Protein AF-M1V5I8-F1 (afdb_monomer_lite)

InterPro domains:
  IPR002088 Protein prenyltransferase, alpha subunit [PF01239] (43-70)
  IPR002088 Protein prenyltransferase, alpha subunit [PF01239] (91-121)
  IPR002088 Protein prenyltransferase, alpha subunit [PF01239] (142-161)
  IPR002088 Protein prenyltransferase, alpha subunit [PS51147] (41-75)

Sequence (213 aa):
MRIRGVERVQRARDRIADAGLEPVLQLNPADYTAWEIARELGEDDLAKADQWCRRFPKNYQVWHHRRVLLIRRLTECEALEASALSALGAEELDRLDALLTDPENAKNYHLYSHRQWLIRNPQLINEDLLWREWNSTTVRELERDPLNNSAWQHRWAVLTELRRRGCFHLERDAFAEDLVERVRCQPAADYVSACRACLAEKCASASFPERCG

Foldseek 3Di:
DPPVVVVLLVVLVVCCVVPNLVVVCVVPVQPLSSLVVCVVVVPDALVNLLVVCVVCVQHQSSLVSNVVRLVCVVVVPPPDDLVVLQVQLVVLVVSLVVQCVDPVCLQRPSSLVSVLVSLQDCSHHPPVNLVCLQPPVLLVSCVVPVPRVSSLVSNVSSQVSCVVVVNDDPPDPVSLVVSCVVPVDPSSVVSVVVSVVVVVVVVVVPPDPPPDD

pLDDT: mean 85.47, std 15.02, range [39.0, 98.19]

Organism: Cyanidioschyzon merolae (strain NIES-3377 / 10D) (NCBI:txid280699)

Radius of gyration: 21.68 Å; chains: 1; bounding box: 74×41×58 Å

Secondary structure (DSSP, 8-state):
--HHHHHHHHHHHHHHHHH-HHHHHHH-TT-HHHHHHHHHHT---HHHHHHHHHH-TT-HHHHHHHHHHHHHHHHHTTTS-HHHHHHHHHHHHHHHHHHHTSGGGTT-HHHHHHHHHHHT-TTTS-HHHHHHIIIIIHHHHHHH-TT-HHHHHHHHHHHHHHHHTT---TT--HHHHHHHHHH--HHHHHHHHHHHHHHHHHHHHT-------

Structure (mmCIF, N/CA/C/O backbone):
data_AF-M1V5I8-F1
#
_entry.id   AF-M1V5I8-F1
#
loop_
_atom_site.group_PDB
_atom_site.id
_atom_site.type_symbol
_atom_site.label_atom_id
_atom_site.label_alt_id
_atom_site.label_comp_id
_atom_site.label_asym_id
_atom_site.label_entity_id
_atom_site.label_seq_id
_atom_site.pdbx_PDB_ins_code
_atom_site.Cartn_x
_atom_site.Cartn_y
_atom_site.Cartn_z
_atom_site.occupancy
_atom_site.B_iso_or_equiv
_atom_site.auth_seq_id
_atom_site.auth_comp_id
_atom_site.auth_asym_id
_atom_site.auth_atom_id
_atom_site.pdbx_PDB_model_num
ATOM 1 N N . MET A 1 1 ? -4.740 25.144 26.510 1.00 45.75 1 MET A N 1
ATOM 2 C CA . MET A 1 1 ? -4.918 24.338 25.275 1.00 45.75 1 MET A CA 1
ATOM 3 C C . MET A 1 1 ? -4.872 22.810 25.493 1.00 45.75 1 MET A C 1
ATOM 5 O O . MET A 1 1 ? -5.299 22.094 24.603 1.00 45.75 1 MET A O 1
ATOM 9 N N . ARG A 1 2 ? -4.456 22.288 26.667 1.00 51.56 2 ARG A N 1
ATOM 10 C CA . ARG A 1 2 ? -4.384 20.834 26.972 1.00 51.56 2 ARG A CA 1
ATOM 11 C C . ARG A 1 2 ? -5.714 20.136 27.330 1.00 51.56 2 ARG A C 1
ATOM 13 O O . ARG A 1 2 ? -5.806 18.925 27.199 1.00 51.56 2 ARG A O 1
ATOM 20 N N . ILE A 1 3 ? -6.739 20.882 27.747 1.00 59.03 3 ILE A N 1
ATOM 21 C CA . ILE A 1 3 ? -7.978 20.320 28.328 1.00 59.03 3 ILE A CA 1
ATOM 22 C C . ILE A 1 3 ? -8.899 19.694 27.258 1.00 59.03 3 ILE A C 1
ATOM 24 O O . ILE A 1 3 ? -9.449 18.618 27.464 1.00 59.03 3 ILE A O 1
ATOM 28 N N . ARG A 1 4 ? -8.969 20.285 26.053 1.00 62.78 4 ARG A N 1
ATOM 29 C CA . ARG A 1 4 ? -9.855 19.801 24.971 1.00 62.78 4 ARG A CA 1
ATOM 30 C C . ARG A 1 4 ? -9.463 18.425 24.411 1.00 62.78 4 ARG A C 1
ATOM 32 O O . ARG A 1 4 ? -10.313 17.730 23.863 1.00 62.78 4 ARG A O 1
ATOM 39 N N . GLY A 1 5 ? -8.185 18.047 24.512 1.00 68.25 5 GLY A N 1
ATOM 40 C CA . GLY A 1 5 ? -7.686 16.755 24.026 1.00 68.25 5 GLY A CA 1
ATOM 41 C C . GLY A 1 5 ? -8.128 15.593 24.915 1.00 68.25 5 GLY A C 1
ATOM 42 O O . GLY A 1 5 ? -8.649 14.603 24.413 1.00 68.25 5 GLY A O 1
ATOM 43 N N . VAL A 1 6 ? -8.005 15.758 26.235 1.00 74.31 6 VAL A N 1
ATOM 44 C CA . VAL A 1 6 ? -8.403 14.742 27.225 1.00 74.31 6 VAL A CA 1
ATOM 45 C C . VAL A 1 6 ? -9.914 14.503 27.185 1.00 74.31 6 VAL A C 1
ATOM 47 O O . VAL A 1 6 ? -10.354 13.362 27.101 1.00 74.31 6 VAL A O 1
ATOM 50 N N . GLU A 1 7 ? -10.715 15.569 27.119 1.00 82.81 7 GLU A N 1
ATOM 51 C CA . GLU A 1 7 ? -12.177 15.464 26.987 1.00 82.81 7 GLU A CA 1
ATOM 52 C C . GLU A 1 7 ? -12.621 14.794 25.679 1.00 82.81 7 GLU A C 1
ATOM 54 O O . GLU A 1 7 ? -13.687 14.183 25.611 1.00 82.81 7 GLU A O 1
ATOM 59 N N . ARG A 1 8 ? -11.846 14.937 24.598 1.00 82.00 8 ARG A N 1
ATOM 60 C CA . ARG A 1 8 ? -12.136 14.260 23.328 1.00 82.00 8 ARG A CA 1
ATOM 61 C C . ARG A 1 8 ? -11.891 12.757 23.442 1.00 82.00 8 ARG A C 1
ATOM 63 O O . ARG A 1 8 ? -12.733 11.991 22.985 1.00 82.00 8 ARG A O 1
ATOM 70 N N . VAL A 1 9 ? -10.770 12.354 24.041 1.00 86.62 9 VAL A N 1
ATOM 71 C CA . VAL A 1 9 ? -10.439 10.937 24.254 1.00 86.62 9 VAL A CA 1
ATOM 72 C C . VAL A 1 9 ? -11.446 10.288 25.191 1.00 86.62 9 VAL A C 1
ATOM 74 O O . VAL A 1 9 ? -11.959 9.224 24.863 1.00 86.62 9 VAL A O 1
ATOM 77 N N . GLN A 1 10 ? -11.797 10.950 26.298 1.00 88.75 10 GLN A N 1
ATOM 78 C CA . GLN A 1 10 ? -12.786 10.415 27.231 1.00 88.75 10 GLN A CA 1
ATOM 79 C C . GLN A 1 10 ? -14.140 10.207 26.548 1.00 88.75 10 GLN A C 1
ATOM 81 O O . GLN A 1 10 ? -14.654 9.100 26.570 1.00 88.75 10 GLN A O 1
ATOM 86 N N . ARG A 1 11 ? -14.647 11.202 25.807 1.00 87.75 11 ARG A N 1
ATOM 87 C CA . ARG A 1 11 ? -15.896 11.041 25.040 1.00 87.75 11 ARG A CA 1
ATOM 88 C C . ARG A 1 11 ? -15.833 9.917 24.010 1.00 87.75 11 ARG A C 1
ATOM 90 O O . ARG A 1 11 ? -16.836 9.253 23.779 1.00 87.75 11 ARG A O 1
ATOM 97 N N . ALA A 1 12 ? -14.690 9.719 23.355 1.00 89.44 12 ALA A N 1
ATOM 98 C CA . ALA A 1 12 ? -14.527 8.604 22.428 1.00 89.44 12 ALA A CA 1
ATOM 99 C C . ALA A 1 12 ? -14.583 7.257 23.164 1.00 89.44 12 ALA A C 1
ATOM 101 O O . ALA A 1 12 ? -15.284 6.361 22.703 1.00 89.44 12 ALA A O 1
ATOM 102 N N . ARG A 1 13 ? -13.919 7.142 24.322 1.00 92.81 13 ARG A N 1
ATOM 103 C CA . ARG A 1 13 ? -13.988 5.957 25.187 1.00 92.81 13 ARG A CA 1
ATOM 104 C C . ARG A 1 13 ? -15.402 5.701 25.690 1.00 92.81 13 ARG A C 1
ATOM 106 O O . ARG A 1 13 ? -15.847 4.568 25.600 1.00 92.81 13 ARG A O 1
ATOM 113 N N . ASP A 1 14 ? -16.122 6.733 26.120 1.00 93.56 14 ASP A N 1
ATOM 114 C CA . ASP A 1 14 ? -17.502 6.603 26.597 1.00 93.56 14 ASP A CA 1
ATOM 115 C C . ASP A 1 14 ? -18.423 6.075 25.483 1.00 93.56 14 ASP A C 1
ATOM 117 O O . ASP A 1 14 ? -19.177 5.133 25.698 1.00 93.56 14 ASP A O 1
ATOM 121 N N . ARG A 1 15 ? -18.307 6.610 24.257 1.00 93.94 15 ARG A N 1
ATOM 122 C CA . ARG A 1 15 ? -19.060 6.100 23.093 1.00 93.94 15 ARG A CA 1
ATOM 123 C C . ARG A 1 15 ? -18.717 4.652 22.755 1.00 93.94 15 ARG A C 1
ATOM 125 O O . ARG A 1 15 ? -19.603 3.894 22.389 1.00 93.94 15 ARG A O 1
ATOM 132 N N . ILE A 1 16 ? -17.438 4.286 22.828 1.00 94.44 16 ILE A N 1
ATOM 133 C CA . ILE A 1 16 ? -16.979 2.917 22.558 1.00 94.44 16 ILE A CA 1
ATOM 134 C C . ILE A 1 16 ? -17.456 1.964 23.659 1.00 94.44 16 ILE A C 1
ATOM 136 O O . ILE A 1 16 ? -17.834 0.841 23.350 1.00 94.44 16 ILE A O 1
ATOM 140 N N . ALA A 1 17 ? -17.482 2.406 24.916 1.00 93.31 17 ALA A N 1
ATOM 141 C CA . ALA A 1 17 ? -18.003 1.624 26.030 1.00 93.31 17 ALA A CA 1
ATOM 142 C C . ALA A 1 17 ? -19.519 1.388 25.915 1.00 93.31 17 ALA A C 1
ATOM 144 O O . ALA A 1 17 ? -19.985 0.309 26.264 1.00 93.31 17 ALA A O 1
ATOM 145 N N . ASP A 1 18 ? -20.269 2.372 25.410 1.00 94.69 18 ASP A N 1
ATOM 146 C CA . ASP A 1 18 ? -21.724 2.289 25.227 1.00 94.69 18 ASP A CA 1
ATOM 147 C C . ASP A 1 18 ? -22.129 1.472 23.985 1.00 94.69 18 ASP A C 1
ATOM 149 O O . ASP A 1 18 ? -22.942 0.556 24.069 1.00 94.69 18 ASP A O 1
ATOM 153 N N . ALA A 1 19 ? -21.537 1.774 22.825 1.00 94.12 19 ALA A N 1
ATOM 154 C CA . ALA A 1 19 ? -21.964 1.228 21.533 1.00 94.12 19 ALA A CA 1
ATOM 155 C C . ALA A 1 19 ? -21.040 0.137 20.964 1.00 94.12 19 ALA A C 1
ATOM 157 O O . ALA A 1 19 ? -21.383 -0.498 19.968 1.00 94.12 19 ALA A O 1
ATOM 158 N N . GLY A 1 20 ? -19.863 -0.074 21.554 1.00 93.81 20 GLY A N 1
ATOM 159 C CA . GLY A 1 20 ? -18.805 -0.917 21.001 1.00 93.81 20 GLY A CA 1
ATOM 160 C C . GLY A 1 20 ? -17.923 -0.193 19.976 1.00 93.81 20 GLY A C 1
ATOM 161 O O . GLY A 1 20 ? -18.321 0.775 19.324 1.00 93.81 20 GLY A O 1
ATOM 162 N N . LEU A 1 21 ? -16.692 -0.683 19.811 1.00 92.75 21 LEU A N 1
ATOM 163 C CA . LEU A 1 21 ? -15.694 -0.078 18.924 1.00 92.75 21 LEU A CA 1
ATOM 164 C C . LEU A 1 21 ? -16.099 -0.148 17.447 1.00 92.75 21 LEU A C 1
ATOM 166 O O . LEU A 1 21 ? -16.008 0.840 16.718 1.00 92.75 21 LEU A O 1
ATOM 170 N N . GLU A 1 22 ? -16.549 -1.318 17.002 1.00 93.88 22 GLU A N 1
ATOM 171 C CA . GLU A 1 22 ? -16.867 -1.551 15.598 1.00 93.88 22 GLU A CA 1
ATOM 172 C C . GLU A 1 22 ? -18.047 -0.695 15.107 1.00 93.88 22 GLU A C 1
ATOM 174 O O . GLU A 1 22 ? -17.869 -0.013 14.098 1.00 93.88 22 GLU A O 1
ATOM 179 N N . PRO A 1 23 ? -19.196 -0.601 15.807 1.00 95.69 23 PRO A N 1
ATOM 180 C CA . PRO A 1 23 ? -20.273 0.309 15.408 1.00 95.69 23 PRO A CA 1
ATOM 181 C C . PRO A 1 23 ? -19.837 1.778 15.332 1.00 95.69 23 PRO A C 1
ATOM 183 O O . PRO A 1 23 ? -20.210 2.489 14.395 1.00 95.69 23 PRO A O 1
ATOM 186 N N . VAL A 1 24 ? -18.988 2.232 16.264 1.00 95.12 24 VAL A N 1
ATOM 187 C CA . VAL A 1 24 ? -18.423 3.592 16.240 1.00 95.12 24 VAL A CA 1
ATOM 188 C C . VAL A 1 24 ? -17.569 3.816 14.986 1.00 95.12 24 VAL A C 1
ATOM 190 O O . VAL A 1 24 ? -17.723 4.839 14.313 1.00 95.12 24 VAL A O 1
ATOM 193 N N . LEU A 1 25 ? -16.705 2.861 14.634 1.00 95.31 25 LEU A N 1
ATOM 194 C CA . LEU A 1 25 ? -15.864 2.932 13.434 1.00 95.31 25 LEU A CA 1
ATOM 195 C C . LEU A 1 25 ? -16.662 2.767 12.132 1.00 95.31 25 LEU A C 1
ATOM 197 O O . LEU A 1 25 ? -16.321 3.395 11.133 1.00 95.31 25 LEU A O 1
ATOM 201 N N . GLN A 1 26 ? -17.742 1.982 12.129 1.00 95.50 26 GLN A N 1
ATOM 202 C CA . GLN A 1 26 ? -18.649 1.875 10.982 1.00 95.50 26 GLN A CA 1
ATOM 203 C C . GLN A 1 26 ? -19.367 3.200 10.709 1.00 95.50 26 GLN A C 1
ATOM 205 O O . GLN A 1 26 ? -19.533 3.571 9.546 1.00 95.50 26 GLN A O 1
ATOM 210 N N . LEU A 1 27 ? -19.773 3.914 11.764 1.00 95.88 27 LEU A N 1
ATOM 211 C CA . LEU A 1 27 ? -20.442 5.208 11.646 1.00 95.88 27 LEU A CA 1
ATOM 212 C C . LEU A 1 27 ? -19.477 6.320 11.215 1.00 95.88 27 LEU A C 1
ATOM 214 O O . LEU A 1 27 ? -19.834 7.165 10.395 1.00 95.88 27 LEU A O 1
ATOM 218 N N . ASN A 1 28 ? -18.258 6.333 11.762 1.00 95.88 28 ASN A N 1
ATOM 219 C CA . ASN A 1 28 ? -17.232 7.309 11.412 1.00 95.88 28 ASN A CA 1
ATOM 220 C C . ASN A 1 28 ? -15.846 6.655 11.274 1.00 95.88 28 ASN A C 1
ATOM 222 O O . ASN A 1 28 ? -15.023 6.739 12.192 1.00 95.88 28 ASN A O 1
ATOM 226 N N . PRO A 1 29 ? -15.520 6.093 10.096 1.00 96.00 29 PRO A N 1
ATOM 227 C CA . PRO A 1 29 ? -14.225 5.458 9.869 1.00 96.00 29 PRO A CA 1
ATOM 228 C C . PRO A 1 29 ? -13.064 6.460 9.872 1.00 96.00 29 PRO A C 1
ATOM 230 O O . PRO A 1 29 ? -11.907 6.056 9.874 1.00 96.00 29 PRO A O 1
ATOM 233 N N . ALA A 1 30 ? -13.329 7.771 9.862 1.00 96.00 30 ALA A N 1
ATOM 234 C CA . ALA A 1 30 ? -12.304 8.806 9.970 1.00 96.00 30 ALA A CA 1
ATOM 235 C C . ALA A 1 30 ? -12.008 9.227 11.423 1.00 96.00 30 ALA A C 1
ATOM 237 O O . ALA A 1 30 ? -11.136 10.076 11.635 1.00 96.00 30 ALA A O 1
ATOM 238 N N . ASP A 1 31 ? -12.692 8.662 12.431 1.00 94.81 31 ASP A N 1
ATOM 239 C CA . ASP A 1 31 ? -12.429 8.978 13.839 1.00 94.81 31 ASP A CA 1
ATOM 240 C C . ASP A 1 31 ? -11.062 8.435 14.276 1.00 94.81 31 ASP A C 1
ATOM 242 O O . ASP A 1 31 ? -10.909 7.310 14.750 1.00 94.81 31 ASP A O 1
ATOM 246 N N . TYR A 1 32 ? -10.042 9.279 14.127 1.00 94.19 32 TYR A N 1
ATOM 247 C CA . TYR A 1 32 ? -8.672 8.976 14.529 1.00 94.19 32 TYR A CA 1
ATOM 248 C C . TYR A 1 32 ? -8.565 8.513 15.991 1.00 94.19 32 TYR A C 1
ATOM 250 O O . TYR A 1 32 ? -7.760 7.631 16.282 1.00 94.19 32 TYR A O 1
ATOM 258 N N . THR A 1 33 ? -9.369 9.083 16.896 1.00 94.62 33 THR A N 1
ATOM 259 C CA . THR A 1 33 ? -9.321 8.750 18.325 1.00 94.62 33 THR A CA 1
ATOM 260 C C . THR A 1 33 ? -9.895 7.360 18.573 1.00 94.62 33 THR A C 1
ATOM 262 O O . THR A 1 33 ? -9.322 6.599 19.345 1.00 94.62 33 THR A O 1
ATOM 265 N N . ALA A 1 34 ? -10.972 6.988 17.877 1.00 94.69 34 ALA A N 1
ATOM 266 C CA . ALA A 1 34 ? -11.501 5.628 17.947 1.00 94.69 34 ALA A CA 1
ATOM 267 C C . ALA A 1 34 ? -10.483 4.600 17.429 1.00 94.69 34 ALA A C 1
ATOM 269 O O . ALA A 1 34 ? -10.270 3.575 18.066 1.00 94.69 34 ALA A O 1
ATOM 270 N N . TRP A 1 35 ? -9.772 4.902 16.337 1.00 95.62 35 TRP A N 1
ATOM 271 C CA . TRP A 1 35 ? -8.694 4.040 15.840 1.00 95.62 35 TRP A CA 1
ATOM 272 C C . TRP A 1 35 ? -7.482 3.957 16.774 1.00 95.62 35 TRP A C 1
ATOM 274 O O . TRP A 1 35 ? -6.781 2.948 16.776 1.00 95.62 35 TRP A O 1
ATOM 284 N N . GLU A 1 36 ? -7.184 5.016 17.525 1.00 93.44 36 GLU A N 1
ATOM 285 C CA . GLU A 1 36 ? -6.145 4.998 18.560 1.00 93.44 36 GLU A CA 1
ATOM 286 C C . GLU A 1 36 ? -6.525 4.049 19.691 1.00 93.44 36 GLU A C 1
ATOM 288 O O . GLU A 1 36 ? -5.746 3.153 20.008 1.00 93.44 36 GLU A O 1
ATOM 293 N N . ILE A 1 37 ? -7.762 4.145 20.177 1.00 93.06 37 ILE A N 1
ATOM 294 C CA . ILE A 1 37 ? -8.313 3.229 21.179 1.00 93.06 37 ILE A CA 1
ATOM 295 C C . ILE A 1 37 ? -8.345 1.787 20.645 1.00 93.06 37 ILE A C 1
ATOM 297 O O . ILE A 1 37 ? -7.903 0.881 21.340 1.00 93.06 37 ILE A O 1
ATOM 301 N N . ALA A 1 38 ? -8.758 1.561 19.392 1.00 93.56 38 ALA A N 1
ATOM 302 C CA . ALA A 1 38 ? -8.721 0.239 18.751 1.00 93.56 38 ALA A CA 1
ATOM 303 C C . ALA A 1 38 ? -7.331 -0.407 18.824 1.00 93.56 38 ALA A C 1
ATOM 305 O O . ALA A 1 38 ? -7.175 -1.588 19.132 1.00 93.56 38 ALA A O 1
ATOM 306 N N . ARG A 1 39 ? -6.293 0.392 18.553 1.00 93.56 39 ARG A N 1
ATOM 307 C CA . ARG A 1 39 ? -4.904 -0.058 18.629 1.00 93.56 39 ARG A CA 1
ATOM 308 C C . ARG A 1 39 ? -4.478 -0.331 20.070 1.00 93.56 39 ARG A C 1
ATOM 310 O O . ARG A 1 39 ? -3.726 -1.282 20.264 1.00 93.56 39 ARG A O 1
ATOM 317 N N . GLU A 1 40 ? -4.904 0.472 21.042 1.00 92.12 40 GLU A N 1
ATOM 318 C CA . GLU A 1 40 ? -4.630 0.241 22.472 1.00 92.12 40 GLU A CA 1
ATOM 319 C C . GLU A 1 40 ? -5.250 -1.072 22.964 1.00 92.12 40 GLU A C 1
ATOM 321 O O . GLU A 1 40 ? -4.584 -1.827 23.664 1.00 92.12 40 GLU A O 1
ATOM 326 N N . LEU A 1 41 ? -6.492 -1.357 22.563 1.00 90.50 41 LEU A N 1
ATOM 327 C CA . LEU A 1 41 ? -7.217 -2.563 22.969 1.00 90.50 41 LEU A CA 1
ATOM 328 C C . LEU A 1 41 ? -6.672 -3.838 22.307 1.00 90.50 41 LEU A C 1
ATOM 330 O O . LEU A 1 41 ? -6.783 -4.917 22.878 1.00 90.50 41 LEU A O 1
ATOM 334 N N . GLY A 1 42 ? -6.072 -3.725 21.116 1.00 87.19 42 GLY A N 1
ATOM 335 C CA . GLY A 1 42 ? -5.498 -4.874 20.405 1.00 87.19 42 GLY A CA 1
ATOM 336 C C . GLY A 1 42 ? -6.544 -5.851 19.854 1.00 87.19 42 GLY A C 1
ATOM 337 O O . GLY A 1 42 ? -6.217 -7.001 19.588 1.00 87.19 42 GLY A O 1
ATOM 338 N N . GLU A 1 43 ? -7.788 -5.399 19.684 1.00 78.75 43 GLU A N 1
ATOM 339 C CA . GLU A 1 43 ? -8.930 -6.233 19.276 1.00 78.75 43 GLU A CA 1
ATOM 340 C C . GLU A 1 43 ? -9.008 -6.510 17.763 1.00 78.75 43 GLU A C 1
ATOM 342 O O . GLU A 1 43 ? -9.765 -7.382 17.338 1.00 78.75 43 GLU A O 1
ATOM 347 N N . ASP A 1 44 ? -8.247 -5.779 16.942 1.00 87.69 44 ASP A N 1
ATOM 348 C CA . ASP A 1 44 ? -8.251 -5.924 15.482 1.00 87.69 44 ASP A CA 1
ATOM 349 C C . ASP A 1 44 ? -7.008 -6.682 14.984 1.00 87.69 44 ASP A C 1
ATOM 351 O O . ASP A 1 44 ? -5.880 -6.453 15.432 1.00 87.69 44 ASP A O 1
ATOM 355 N N . ASP A 1 45 ? -7.215 -7.552 13.993 1.00 92.38 45 ASP A N 1
ATOM 356 C CA . ASP A 1 45 ? -6.173 -8.292 13.285 1.00 92.38 45 ASP A CA 1
ATOM 357 C C . ASP A 1 45 ? -6.100 -7.904 11.795 1.00 92.38 45 ASP A C 1
ATOM 359 O O . ASP A 1 45 ? -6.839 -7.050 11.293 1.00 92.38 45 ASP A O 1
ATOM 363 N N . LEU A 1 46 ? -5.170 -8.520 11.056 1.00 94.94 46 LEU A N 1
ATOM 364 C CA . LEU A 1 46 ? -5.002 -8.236 9.629 1.00 94.94 46 LEU A CA 1
ATOM 365 C C . LEU A 1 46 ? -6.228 -8.635 8.795 1.00 94.94 46 LEU A C 1
ATOM 367 O O . LEU A 1 46 ? -6.474 -8.000 7.767 1.00 94.94 46 LEU A O 1
ATOM 371 N N . ALA A 1 47 ? -7.002 -9.638 9.211 1.00 94.94 47 ALA A N 1
ATOM 372 C CA . ALA A 1 47 ? -8.201 -10.055 8.493 1.00 94.94 47 ALA A CA 1
ATOM 373 C C . ALA A 1 47 ? -9.310 -9.003 8.639 1.00 94.94 47 ALA A C 1
ATOM 375 O O . ALA A 1 47 ? -9.893 -8.566 7.645 1.00 94.94 47 ALA A O 1
ATOM 376 N N . LYS A 1 48 ? -9.544 -8.512 9.856 1.00 95.00 48 LYS A N 1
ATOM 377 C CA . LYS A 1 48 ? -10.513 -7.447 10.131 1.00 95.00 48 LYS A CA 1
ATOM 378 C C . LYS A 1 48 ? -10.092 -6.116 9.512 1.00 95.00 48 LYS A C 1
ATOM 380 O O . LYS A 1 48 ? -10.902 -5.449 8.871 1.00 95.00 48 LYS A O 1
ATOM 385 N N . ALA A 1 49 ? -8.806 -5.769 9.573 1.00 95.94 49 ALA A N 1
ATOM 386 C CA . ALA A 1 49 ? -8.273 -4.601 8.871 1.00 95.94 49 ALA A CA 1
ATOM 387 C C . ALA A 1 49 ? -8.476 -4.668 7.348 1.00 95.94 49 ALA A C 1
ATOM 389 O O . ALA A 1 49 ? -8.676 -3.634 6.713 1.00 95.94 49 ALA A O 1
ATOM 390 N N . ASP A 1 50 ? -8.445 -5.860 6.743 1.00 96.25 50 ASP A N 1
ATOM 391 C CA . ASP A 1 50 ? -8.741 -6.013 5.314 1.00 96.25 50 ASP A CA 1
ATOM 392 C C . ASP A 1 50 ? -10.215 -5.724 5.004 1.00 96.25 50 ASP A C 1
ATOM 394 O O . ASP A 1 50 ? -10.518 -5.018 4.040 1.00 96.25 50 ASP A O 1
ATOM 398 N N . GLN A 1 51 ? -11.135 -6.183 5.858 1.00 96.12 51 GLN A N 1
ATOM 399 C CA . GLN A 1 51 ? -12.561 -5.863 5.728 1.00 96.12 51 GLN A CA 1
ATOM 400 C C . GLN A 1 51 ? -12.795 -4.350 5.779 1.00 96.12 51 GLN A C 1
ATOM 402 O O . GLN A 1 51 ? -13.521 -3.806 4.942 1.00 96.12 51 GLN A O 1
ATOM 407 N N . TRP A 1 52 ? -12.119 -3.647 6.692 1.00 96.62 52 TRP A N 1
ATOM 408 C CA . TRP A 1 52 ? -12.164 -2.189 6.748 1.00 96.62 52 TRP A CA 1
ATOM 409 C C . TRP A 1 52 ? -11.619 -1.541 5.472 1.00 96.62 52 TRP A C 1
ATOM 411 O O . TRP A 1 52 ? -12.268 -0.646 4.931 1.00 96.62 52 TRP A O 1
ATOM 421 N N . CYS A 1 53 ? -10.467 -1.992 4.956 1.00 96.75 53 CYS A N 1
ATOM 422 C CA . CYS A 1 53 ? -9.884 -1.476 3.710 1.00 96.75 53 CYS A CA 1
ATOM 423 C C . CYS A 1 53 ? -10.824 -1.656 2.514 1.00 96.75 53 CYS A C 1
ATOM 425 O O . CYS A 1 53 ? -10.936 -0.746 1.697 1.00 96.75 53 CYS A O 1
ATOM 427 N N . ARG A 1 54 ? -11.515 -2.797 2.421 1.00 95.88 54 ARG A N 1
ATOM 428 C CA . ARG A 1 54 ? -12.502 -3.064 1.363 1.00 95.88 54 ARG A CA 1
ATOM 429 C C . ARG A 1 54 ? -13.741 -2.189 1.500 1.00 95.88 54 ARG A C 1
ATOM 431 O O . ARG A 1 54 ? -14.244 -1.689 0.502 1.00 95.88 54 ARG A O 1
ATOM 438 N N . ARG A 1 55 ? -14.225 -1.978 2.727 1.00 96.25 55 ARG A N 1
ATOM 439 C CA . ARG A 1 55 ? -15.432 -1.180 2.988 1.00 96.25 55 ARG A CA 1
ATOM 440 C C . ARG A 1 55 ? -15.195 0.323 2.839 1.00 96.25 55 ARG A C 1
ATOM 442 O O . ARG A 1 55 ? -16.078 1.040 2.380 1.00 96.25 55 ARG A O 1
ATOM 449 N N . PHE A 1 56 ? -14.012 0.802 3.216 1.00 96.75 56 PHE A N 1
ATOM 450 C CA . PHE A 1 56 ? -13.653 2.220 3.205 1.00 96.75 56 PHE A CA 1
ATOM 451 C C . PHE A 1 56 ? -12.314 2.460 2.485 1.00 96.75 56 PHE A C 1
ATOM 453 O O . PHE A 1 56 ? -11.356 2.969 3.078 1.00 96.75 56 PHE A O 1
ATOM 460 N N . PRO A 1 57 ? -12.230 2.156 1.178 1.00 95.94 57 PRO A N 1
ATOM 461 C CA . PRO A 1 57 ? -10.968 2.129 0.434 1.00 95.94 57 PRO A CA 1
ATOM 462 C C . PRO A 1 57 ? -10.324 3.507 0.258 1.00 95.94 57 PRO A C 1
ATOM 464 O O . PRO A 1 57 ? -9.137 3.590 -0.058 1.00 95.94 57 PRO A O 1
ATOM 467 N N . LYS A 1 58 ? -11.071 4.593 0.488 1.00 95.50 58 LYS A N 1
ATOM 468 C CA . LYS A 1 58 ? -10.600 5.987 0.402 1.00 95.50 58 LYS A CA 1
ATOM 469 C C . LYS A 1 58 ? -10.402 6.645 1.778 1.00 95.50 58 LYS A C 1
ATOM 471 O O . LYS A 1 58 ? -10.419 7.866 1.887 1.00 95.50 58 LYS A O 1
ATOM 476 N N . ASN A 1 59 ? -10.264 5.849 2.842 1.00 97.44 59 ASN A N 1
ATOM 477 C CA . ASN A 1 59 ? -10.108 6.346 4.208 1.00 97.44 59 ASN A CA 1
ATOM 478 C C . ASN A 1 59 ? -8.669 6.177 4.723 1.00 97.44 59 ASN A C 1
ATOM 480 O O . ASN A 1 59 ? -8.179 5.062 4.882 1.00 97.44 59 ASN A O 1
ATOM 484 N N . TYR A 1 60 ? -8.002 7.284 5.051 1.00 97.06 60 TYR A N 1
ATOM 485 C CA . TYR A 1 60 ? -6.620 7.259 5.537 1.00 97.06 60 TYR A CA 1
ATOM 486 C C . TYR A 1 60 ? -6.431 6.418 6.809 1.00 97.06 60 TYR A C 1
ATOM 488 O O . TYR A 1 60 ? -5.463 5.663 6.904 1.00 97.06 60 TYR A O 1
ATOM 496 N N . GLN A 1 61 ? -7.330 6.551 7.786 1.00 97.56 61 GLN A N 1
ATOM 497 C CA . GLN A 1 61 ? -7.193 5.929 9.101 1.00 97.56 61 GLN A CA 1
ATOM 498 C C . GLN A 1 61 ? -7.237 4.403 9.008 1.00 97.56 61 GLN A C 1
ATOM 500 O O . GLN A 1 61 ? -6.435 3.741 9.661 1.00 97.56 61 GLN A O 1
ATOM 505 N N . VAL A 1 62 ? -8.088 3.862 8.139 1.00 97.31 62 VAL A N 1
ATOM 506 C CA . VAL A 1 62 ? -8.193 2.425 7.851 1.00 97.31 62 VAL A CA 1
ATOM 507 C C . VAL A 1 62 ? -6.883 1.871 7.284 1.00 97.31 62 VAL A C 1
ATOM 509 O O . VAL A 1 62 ? -6.321 0.906 7.805 1.00 97.31 62 VAL A O 1
ATOM 512 N N . TRP A 1 63 ? -6.331 2.521 6.256 1.00 98.06 63 TRP A N 1
ATOM 513 C CA . TRP A 1 63 ? -5.054 2.107 5.665 1.00 98.06 63 TRP A CA 1
ATOM 514 C C . TRP A 1 63 ? -3.881 2.265 6.631 1.00 98.06 63 TRP A C 1
ATOM 516 O O . TRP A 1 63 ? -2.955 1.450 6.625 1.00 98.06 63 TRP A O 1
ATOM 526 N N . HIS A 1 64 ? -3.912 3.304 7.464 1.00 97.06 64 HIS A N 1
ATOM 527 C CA . HIS A 1 64 ? -2.924 3.512 8.512 1.00 97.06 64 HIS A CA 1
ATOM 528 C C . HIS A 1 64 ? -3.015 2.429 9.592 1.00 97.06 64 HIS A C 1
ATOM 530 O O . HIS A 1 64 ? -1.986 1.879 9.974 1.00 97.06 64 HIS A O 1
ATOM 536 N N . HIS A 1 65 ? -4.222 2.069 10.033 1.00 97.00 65 HIS A N 1
ATOM 537 C CA . HIS A 1 65 ? -4.438 1.004 11.007 1.00 97.00 65 HIS A CA 1
ATOM 538 C C . HIS A 1 65 ? -3.861 -0.327 10.509 1.00 97.00 65 HIS A C 1
ATOM 540 O O . HIS A 1 65 ? -3.070 -0.942 11.222 1.00 97.00 65 HIS A O 1
ATOM 546 N N . ARG A 1 66 ? -4.120 -0.700 9.246 1.00 97.56 66 ARG A N 1
ATOM 547 C CA . ARG A 1 66 ? -3.502 -1.887 8.632 1.00 97.56 66 ARG A CA 1
ATOM 548 C C . ARG A 1 66 ? -1.969 -1.843 8.671 1.00 97.56 66 ARG A C 1
ATOM 550 O O . ARG A 1 66 ? -1.346 -2.837 9.031 1.00 97.56 66 ARG A O 1
ATOM 557 N N . ARG A 1 67 ? -1.348 -0.697 8.348 1.00 96.75 67 ARG A N 1
ATOM 558 C CA . ARG A 1 67 ? 0.120 -0.542 8.453 1.00 96.75 67 ARG A CA 1
ATOM 559 C C . ARG A 1 67 ? 0.611 -0.732 9.882 1.00 96.75 67 ARG A C 1
ATOM 561 O O . ARG A 1 67 ? 1.629 -1.382 10.071 1.00 96.75 67 ARG A O 1
ATOM 568 N N . VAL A 1 68 ? -0.091 -0.188 10.878 1.00 96.00 68 VAL A N 1
ATOM 569 C CA . VAL A 1 68 ? 0.303 -0.365 12.283 1.00 96.00 68 VAL A CA 1
ATOM 570 C C . VAL A 1 68 ? 0.256 -1.837 12.684 1.00 96.00 68 VAL A C 1
ATOM 572 O O . VAL A 1 68 ? 1.182 -2.296 13.342 1.00 96.00 68 VAL A O 1
ATOM 575 N N . LEU A 1 69 ? -0.757 -2.592 12.254 1.00 95.19 69 LEU A N 1
ATOM 576 C CA . LEU A 1 69 ? -0.814 -4.032 12.517 1.00 95.19 69 LEU A CA 1
ATOM 577 C C . LEU A 1 69 ? 0.346 -4.788 11.857 1.00 95.19 69 LEU A C 1
ATOM 579 O O . LEU A 1 69 ? 0.964 -5.625 12.506 1.00 95.19 69 LEU A O 1
ATOM 583 N N . LEU A 1 70 ? 0.699 -4.462 10.609 1.00 94.94 70 LEU A N 1
ATOM 584 C CA . LEU A 1 70 ? 1.876 -5.045 9.948 1.00 94.94 70 LEU A CA 1
ATOM 585 C C . LEU A 1 70 ? 3.180 -4.687 10.678 1.00 94.94 70 LEU A C 1
ATOM 587 O O . LEU A 1 70 ? 4.028 -5.551 10.872 1.00 94.94 70 LEU A O 1
ATOM 591 N N . ILE A 1 71 ? 3.331 -3.440 11.136 1.00 93.25 71 ILE A N 1
ATOM 592 C CA . ILE A 1 71 ? 4.492 -3.009 11.930 1.00 93.25 71 ILE A CA 1
ATOM 593 C C . ILE A 1 71 ? 4.553 -3.764 13.258 1.00 93.25 71 ILE A C 1
ATOM 595 O O . ILE A 1 71 ? 5.628 -4.206 13.640 1.00 93.25 71 ILE A O 1
ATOM 599 N N . ARG A 1 72 ? 3.417 -3.966 13.936 1.00 91.12 72 ARG A N 1
ATOM 600 C CA . ARG A 1 72 ? 3.360 -4.771 15.165 1.00 91.12 72 ARG A CA 1
ATOM 601 C C . ARG A 1 72 ? 3.841 -6.192 14.929 1.00 91.12 72 ARG A C 1
ATOM 603 O O . ARG A 1 72 ? 4.671 -6.670 15.689 1.00 91.12 72 ARG A O 1
ATOM 610 N N . ARG A 1 73 ? 3.412 -6.824 13.830 1.00 88.50 73 ARG A N 1
ATOM 611 C CA . ARG A 1 73 ? 3.921 -8.146 13.434 1.00 88.50 73 ARG A CA 1
ATOM 612 C C . ARG A 1 73 ? 5.428 -8.141 13.193 1.00 88.50 73 ARG A C 1
ATOM 614 O O . ARG A 1 73 ? 6.069 -9.122 13.524 1.00 88.50 73 ARG A O 1
ATOM 621 N N . LEU A 1 74 ? 6.005 -7.057 12.674 1.00 87.19 74 LEU A N 1
ATOM 622 C CA . LEU A 1 74 ? 7.461 -6.934 12.549 1.00 87.19 74 LEU A CA 1
ATOM 623 C C . LEU A 1 74 ? 8.160 -6.788 13.910 1.00 87.19 74 LEU A C 1
ATOM 625 O O . LEU A 1 74 ? 9.229 -7.352 14.101 1.00 87.19 74 LEU A O 1
ATOM 629 N N . THR A 1 75 ? 7.579 -6.039 14.851 1.00 84.75 75 THR A N 1
ATOM 630 C CA . THR A 1 75 ? 8.211 -5.747 16.151 1.00 84.75 75 THR A CA 1
ATOM 631 C C . THR A 1 75 ? 8.023 -6.844 17.193 1.00 84.75 75 THR A C 1
ATOM 633 O O . THR A 1 75 ? 8.910 -7.086 17.997 1.00 84.75 75 THR A O 1
ATOM 636 N N . GLU A 1 76 ? 6.863 -7.497 17.214 1.00 81.12 76 GLU A N 1
ATOM 637 C CA . GLU A 1 76 ? 6.544 -8.569 18.170 1.00 81.12 76 GLU A CA 1
ATOM 638 C C . GLU A 1 76 ? 7.228 -9.885 17.788 1.00 81.12 76 GLU A C 1
ATOM 640 O O . GLU A 1 76 ? 7.304 -10.815 18.589 1.00 81.12 76 GLU A O 1
ATOM 645 N N . CYS A 1 77 ? 7.736 -9.971 16.560 1.00 64.94 77 CYS A N 1
ATOM 646 C CA . CYS A 1 77 ? 8.295 -11.182 15.996 1.00 64.94 77 CYS A CA 1
ATOM 647 C C . CYS A 1 77 ? 9.783 -11.047 15.657 1.00 64.94 77 CYS A C 1
ATOM 649 O O . CYS A 1 77 ? 10.201 -11.439 14.570 1.00 64.94 77 CYS A O 1
ATOM 651 N N . GLU A 1 78 ? 10.607 -10.593 16.609 1.00 58.06 78 GLU A N 1
ATOM 652 C CA . GLU A 1 78 ? 12.079 -10.691 16.507 1.00 58.06 78 GLU A CA 1
ATOM 653 C C . GLU A 1 78 ? 12.573 -12.145 16.302 1.00 58.06 78 GLU A C 1
ATOM 655 O O . GLU A 1 78 ? 13.719 -12.360 15.920 1.00 58.06 78 GLU A O 1
ATOM 660 N N . ALA A 1 79 ? 11.702 -13.141 16.514 1.00 61.66 79 ALA A N 1
ATOM 661 C CA . ALA A 1 79 ? 11.958 -14.569 16.322 1.00 61.66 79 ALA A CA 1
ATOM 662 C C . ALA A 1 79 ? 11.370 -15.173 15.026 1.00 61.66 79 ALA A C 1
ATOM 664 O O . ALA A 1 79 ? 11.472 -16.386 14.835 1.00 61.66 79 ALA A O 1
ATOM 665 N N . LEU A 1 80 ? 10.715 -14.393 14.154 1.00 67.81 80 LEU A N 1
ATOM 666 C CA . LEU A 1 80 ? 10.272 -14.929 12.863 1.00 67.81 80 LEU A CA 1
ATOM 667 C C . LEU A 1 80 ? 11.448 -14.994 11.891 1.00 67.81 80 LEU A C 1
ATOM 669 O O . LEU A 1 80 ? 12.113 -13.997 11.618 1.00 67.81 80 LEU A O 1
ATOM 673 N N . GLU A 1 81 ? 11.653 -16.180 11.324 1.00 82.38 81 GLU A N 1
ATOM 674 C CA . GLU A 1 81 ? 12.582 -16.392 10.221 1.00 82.38 81 GLU A CA 1
ATOM 675 C C . GLU A 1 81 ? 12.284 -15.422 9.069 1.00 82.38 81 GLU A C 1
ATOM 677 O O . GLU A 1 81 ? 11.123 -15.133 8.755 1.00 82.38 81 GLU A O 1
ATOM 682 N N . ALA A 1 82 ? 13.332 -14.957 8.385 1.00 84.62 82 ALA A N 1
ATOM 683 C CA . ALA A 1 82 ? 13.207 -14.016 7.268 1.00 84.62 82 ALA A CA 1
ATOM 684 C C . ALA A 1 82 ? 12.234 -14.509 6.175 1.00 84.62 82 ALA A C 1
ATOM 686 O O . ALA A 1 82 ? 11.567 -13.711 5.516 1.00 84.62 82 ALA A O 1
ATOM 687 N N . SER A 1 83 ? 12.103 -15.830 6.016 1.00 86.00 83 SER A N 1
ATOM 688 C CA . SER A 1 83 ? 11.147 -16.464 5.104 1.00 86.00 83 SER A CA 1
ATOM 689 C C . SER A 1 83 ? 9.686 -16.197 5.482 1.00 86.00 83 SER A C 1
ATOM 691 O O . SER A 1 83 ? 8.871 -15.947 4.596 1.00 86.00 83 SER A O 1
ATOM 693 N N . ALA A 1 84 ? 9.347 -16.190 6.772 1.00 90.06 84 ALA A N 1
ATOM 694 C CA . ALA A 1 84 ? 7.992 -15.920 7.245 1.00 90.06 84 ALA A CA 1
ATOM 695 C C . ALA A 1 84 ? 7.608 -14.447 7.048 1.00 90.06 84 ALA A C 1
ATOM 697 O O . ALA A 1 84 ? 6.492 -14.146 6.628 1.00 90.06 84 ALA A O 1
ATOM 698 N N . LEU A 1 85 ? 8.548 -13.524 7.281 1.00 90.69 85 LEU A N 1
ATOM 699 C CA . LEU A 1 85 ? 8.336 -12.096 7.024 1.00 90.69 85 LEU A CA 1
ATOM 700 C C . LEU A 1 85 ? 8.180 -11.808 5.527 1.00 90.69 85 LEU A C 1
ATOM 702 O O . LEU A 1 85 ? 7.289 -11.055 5.130 1.00 90.69 85 LEU A O 1
ATOM 706 N N . SER A 1 86 ? 8.984 -12.465 4.689 1.00 91.12 86 SER A N 1
ATOM 707 C CA . SER A 1 86 ? 8.834 -12.373 3.238 1.00 91.12 86 SER A CA 1
ATOM 708 C C . SER A 1 86 ? 7.505 -12.961 2.753 1.00 91.12 86 SER A C 1
ATOM 710 O O . SER A 1 86 ? 6.910 -12.419 1.824 1.00 91.12 86 SER A O 1
ATOM 712 N N . ALA A 1 87 ? 7.014 -14.041 3.371 1.00 93.38 87 ALA A N 1
ATOM 713 C CA . ALA A 1 87 ? 5.706 -14.614 3.056 1.00 93.38 87 ALA A CA 1
ATOM 714 C C . ALA A 1 87 ? 4.562 -13.655 3.422 1.00 93.38 87 ALA A C 1
ATOM 716 O O . ALA A 1 87 ? 3.658 -13.456 2.616 1.00 93.38 87 ALA A O 1
ATOM 717 N N . LEU A 1 88 ? 4.646 -12.986 4.579 1.00 94.81 88 LEU A N 1
ATOM 718 C CA . LEU A 1 88 ? 3.696 -11.940 4.972 1.00 94.81 88 LEU A CA 1
ATOM 719 C C . LEU A 1 88 ? 3.680 -10.780 3.964 1.00 94.81 88 LEU A C 1
ATOM 721 O O . LEU A 1 88 ? 2.617 -10.275 3.604 1.00 94.81 88 LEU A O 1
ATOM 725 N N . GLY A 1 89 ? 4.852 -10.353 3.488 1.00 96.19 89 GLY A N 1
ATOM 726 C CA . GLY A 1 89 ? 4.946 -9.333 2.445 1.00 96.19 89 GLY A CA 1
ATOM 727 C C . GLY A 1 89 ? 4.345 -9.781 1.110 1.00 96.19 89 GLY A C 1
ATOM 728 O O . GLY A 1 89 ? 3.659 -8.990 0.462 1.00 96.19 89 GLY A O 1
ATOM 729 N N . ALA A 1 90 ? 4.555 -11.040 0.717 1.00 97.00 90 ALA A N 1
ATOM 730 C CA . ALA A 1 90 ? 3.956 -11.620 -0.485 1.00 97.00 90 ALA A CA 1
ATOM 731 C C . ALA A 1 90 ? 2.423 -11.666 -0.397 1.00 97.00 90 ALA A C 1
AT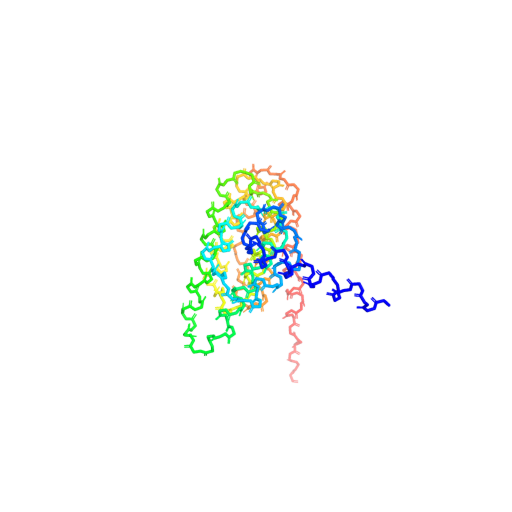OM 733 O O . ALA A 1 90 ? 1.752 -11.190 -1.312 1.00 97.00 90 ALA A O 1
ATOM 734 N N . GLU A 1 91 ? 1.878 -12.152 0.722 1.00 97.19 91 GLU A N 1
ATOM 735 C CA . GLU A 1 91 ? 0.433 -12.196 0.979 1.00 97.19 91 GLU A CA 1
ATOM 736 C C . GLU A 1 91 ? -0.186 -10.793 0.914 1.00 97.19 91 GLU A C 1
ATOM 738 O O . GLU A 1 91 ? -1.240 -10.582 0.308 1.00 97.19 91 GLU A O 1
ATOM 743 N N . GLU A 1 92 ? 0.493 -9.797 1.485 1.00 97.81 92 GLU A N 1
ATOM 744 C CA . GLU A 1 92 ? 0.013 -8.422 1.443 1.00 97.81 92 GLU A CA 1
ATOM 745 C C . GLU A 1 92 ? 0.025 -7.842 0.018 1.00 97.81 92 GLU A C 1
ATOM 747 O O . GLU A 1 92 ? -0.910 -7.131 -0.360 1.00 97.81 92 GLU A O 1
ATOM 752 N N . LEU A 1 93 ? 1.036 -8.155 -0.801 1.00 97.88 93 LEU A N 1
ATOM 753 C CA . LEU A 1 93 ? 1.055 -7.772 -2.217 1.00 97.88 93 LEU A CA 1
ATOM 754 C C . LEU A 1 93 ? -0.053 -8.471 -3.018 1.00 97.88 93 LEU A C 1
ATOM 756 O O . LEU A 1 93 ? -0.725 -7.806 -3.808 1.00 97.88 93 LEU A O 1
ATOM 760 N N . ASP A 1 94 ? -0.294 -9.764 -2.785 1.00 97.62 94 ASP A N 1
ATOM 761 C CA . ASP A 1 94 ? -1.378 -10.529 -3.421 1.00 97.62 94 ASP A CA 1
ATOM 762 C C . ASP A 1 94 ? -2.749 -9.926 -3.106 1.00 97.62 94 ASP A C 1
ATOM 764 O O . ASP A 1 94 ? -3.597 -9.745 -3.984 1.00 97.62 94 ASP A O 1
ATOM 768 N N . ARG A 1 95 ? -2.953 -9.527 -1.851 1.00 97.31 95 ARG A N 1
ATOM 769 C CA . ARG A 1 95 ? -4.164 -8.834 -1.415 1.00 97.31 95 ARG A CA 1
ATOM 770 C C . ARG A 1 95 ? -4.343 -7.489 -2.123 1.00 97.31 95 ARG A C 1
ATOM 772 O O . ARG A 1 95 ? -5.452 -7.158 -2.544 1.00 97.31 95 ARG A O 1
ATOM 779 N N . LEU A 1 96 ? -3.276 -6.702 -2.272 1.00 97.69 96 LEU A N 1
ATOM 780 C CA . LEU A 1 96 ? -3.321 -5.437 -3.017 1.00 97.69 96 LEU A CA 1
ATOM 781 C C . LEU A 1 96 ? -3.588 -5.660 -4.510 1.00 97.69 96 LEU A C 1
ATOM 783 O O . LEU A 1 96 ? -4.303 -4.865 -5.117 1.00 97.69 96 LEU A O 1
ATOM 787 N N . ASP A 1 97 ? -3.049 -6.729 -5.096 1.00 97.12 97 ASP A N 1
ATOM 788 C CA . ASP A 1 97 ? -3.358 -7.143 -6.466 1.00 97.12 97 ASP A CA 1
ATOM 789 C C . ASP A 1 97 ? -4.831 -7.486 -6.640 1.00 97.12 97 ASP A C 1
ATOM 791 O O . ASP A 1 97 ? -5.445 -7.031 -7.605 1.00 97.12 97 ASP A O 1
ATOM 795 N N . ALA A 1 98 ? -5.420 -8.213 -5.690 1.00 96.50 98 ALA A N 1
ATOM 796 C CA . ALA A 1 98 ? -6.846 -8.508 -5.703 1.00 96.50 98 ALA A CA 1
ATOM 797 C C . ALA A 1 98 ? -7.686 -7.221 -5.677 1.00 96.50 98 ALA A C 1
ATOM 799 O O . ALA A 1 98 ? -8.631 -7.094 -6.453 1.00 96.50 98 ALA A O 1
ATOM 800 N N . LEU A 1 99 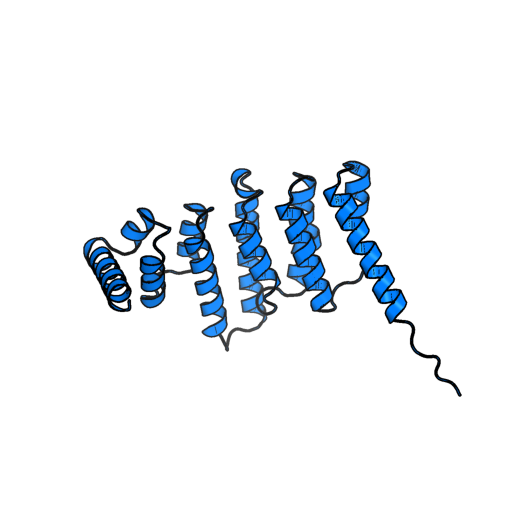? -7.314 -6.225 -4.862 1.00 96.38 99 LEU A N 1
ATOM 801 C CA . LEU A 1 99 ? -8.012 -4.934 -4.832 1.00 96.38 99 LEU A CA 1
ATOM 802 C C . LEU A 1 99 ? -7.906 -4.157 -6.154 1.00 96.38 99 LEU A C 1
ATOM 804 O O . LEU A 1 99 ? -8.869 -3.497 -6.529 1.00 96.38 99 LEU A O 1
ATOM 808 N N . LEU A 1 100 ? -6.781 -4.245 -6.872 1.00 95.88 100 LEU A N 1
ATOM 809 C CA . LEU A 1 100 ? -6.595 -3.601 -8.183 1.00 95.88 100 LEU A CA 1
ATOM 810 C C . LEU A 1 100 ? -7.404 -4.253 -9.316 1.00 95.88 100 LEU A C 1
ATOM 812 O O . LEU A 1 100 ? -7.463 -3.705 -10.415 1.00 95.88 100 LEU A O 1
ATOM 816 N N . THR A 1 101 ? -8.018 -5.419 -9.092 1.00 94.00 101 THR A N 1
ATOM 817 C CA . THR A 1 101 ? -8.935 -6.010 -10.084 1.00 94.00 101 THR A CA 1
ATOM 818 C C . THR A 1 101 ? -10.235 -5.220 -10.224 1.00 94.00 101 THR A C 1
ATOM 820 O O . THR A 1 101 ? -10.864 -5.276 -11.279 1.00 94.00 101 THR A O 1
ATOM 823 N N . ASP A 1 102 ? -10.602 -4.451 -9.198 1.00 94.81 102 ASP A N 1
ATOM 824 C CA . ASP A 1 102 ? -11.728 -3.527 -9.227 1.00 94.81 102 ASP A CA 1
ATOM 825 C C . ASP A 1 102 ? -11.317 -2.205 -9.912 1.00 94.81 102 ASP A C 1
ATOM 827 O O . ASP A 1 102 ? -10.415 -1.513 -9.418 1.00 94.81 102 ASP A O 1
ATOM 831 N N . PRO A 1 103 ? -11.975 -1.800 -11.018 1.00 93.38 103 PRO A N 1
ATOM 832 C CA . PRO A 1 103 ? -11.706 -0.530 -11.689 1.00 93.38 103 PRO A CA 1
ATOM 833 C C . PRO A 1 103 ? -11.815 0.701 -10.778 1.00 93.38 103 PRO A C 1
ATOM 835 O O . PRO A 1 103 ? -11.106 1.684 -11.004 1.00 93.38 103 PRO A O 1
ATOM 838 N N . GLU A 1 104 ? -12.637 0.665 -9.722 1.00 92.94 104 GLU A N 1
ATOM 839 C CA . GLU A 1 104 ? -12.740 1.769 -8.756 1.00 92.94 104 GLU A CA 1
ATOM 840 C C . GLU A 1 104 ? -11.446 1.978 -7.955 1.00 92.94 104 GLU A C 1
ATOM 842 O O . GLU A 1 104 ? -11.179 3.079 -7.455 1.00 92.94 104 GLU A O 1
ATOM 847 N N . ASN A 1 105 ? -10.609 0.941 -7.865 1.00 95.38 105 ASN A N 1
ATOM 848 C CA . ASN A 1 105 ? -9.330 0.964 -7.167 1.00 95.38 105 ASN A CA 1
ATOM 849 C C . ASN A 1 105 ? -8.122 1.181 -8.082 1.00 95.38 105 ASN A C 1
ATOM 851 O O . ASN A 1 105 ? -7.035 1.451 -7.567 1.00 95.38 105 ASN A O 1
ATOM 855 N N . ALA A 1 106 ? -8.292 1.152 -9.408 1.00 93.94 106 ALA A N 1
ATOM 856 C CA . ALA A 1 106 ? -7.196 1.259 -10.378 1.00 93.94 106 ALA A CA 1
ATOM 857 C C . ALA A 1 106 ? -6.323 2.516 -10.198 1.00 93.94 106 ALA A C 1
ATOM 859 O O . ALA A 1 106 ? -5.152 2.520 -10.563 1.00 93.94 106 ALA A O 1
ATOM 860 N N . LYS A 1 107 ? -6.877 3.590 -9.617 1.00 94.81 107 LYS A N 1
ATOM 861 C CA . LYS A 1 107 ? -6.173 4.853 -9.309 1.00 94.81 107 LYS A CA 1
ATOM 862 C C . LYS A 1 107 ? -6.256 5.232 -7.826 1.00 94.81 107 LYS A C 1
ATOM 864 O O . LYS A 1 107 ? -6.138 6.403 -7.464 1.00 94.81 107 LYS A O 1
ATOM 869 N N . ASN A 1 108 ? -6.505 4.265 -6.941 1.00 96.50 108 ASN A N 1
ATOM 870 C CA . ASN A 1 108 ? -6.676 4.529 -5.515 1.00 96.50 108 ASN A CA 1
ATOM 871 C C . ASN A 1 108 ? -5.347 4.936 -4.859 1.00 96.50 108 ASN A C 1
ATOM 873 O O . ASN A 1 108 ? -4.456 4.116 -4.635 1.00 96.50 108 ASN A O 1
ATOM 877 N N . TYR A 1 109 ? -5.250 6.212 -4.481 1.00 96.25 109 TYR A N 1
ATOM 878 C CA . TYR A 1 109 ? -4.061 6.777 -3.846 1.00 96.25 109 TYR A CA 1
ATOM 879 C C . TYR A 1 109 ? -3.629 6.031 -2.577 1.00 96.25 109 TYR A C 1
ATOM 881 O O . TYR A 1 109 ? -2.437 5.803 -2.376 1.00 96.25 109 TYR A O 1
ATOM 889 N N . HIS A 1 110 ? -4.566 5.632 -1.713 1.00 97.44 110 HIS A N 1
ATOM 890 C CA . HIS A 1 110 ? -4.216 4.972 -0.456 1.00 97.44 110 HIS A CA 1
ATOM 891 C C . HIS A 1 110 ? -3.652 3.571 -0.681 1.00 97.44 110 HIS A C 1
ATOM 893 O O . HIS A 1 110 ? -2.688 3.194 -0.011 1.00 97.44 110 HIS A O 1
ATOM 899 N N . LEU A 1 111 ? -4.202 2.846 -1.659 1.00 97.69 111 LEU A N 1
ATOM 900 C CA . LEU A 1 111 ? -3.710 1.538 -2.081 1.00 97.69 111 LEU A CA 1
ATOM 901 C C . LEU A 1 111 ? -2.268 1.656 -2.583 1.00 97.69 111 LEU A C 1
ATOM 903 O O . LEU A 1 111 ? -1.376 1.014 -2.028 1.00 97.69 111 LEU A O 1
ATOM 907 N N . TYR A 1 112 ? -2.005 2.533 -3.556 1.00 97.88 112 TYR A N 1
ATOM 908 C CA . TYR A 1 112 ? -0.647 2.739 -4.073 1.00 97.88 112 TYR A CA 1
ATOM 909 C C . TYR A 1 112 ? 0.310 3.283 -3.012 1.00 97.88 112 TYR A C 1
ATOM 911 O O . TYR A 1 112 ? 1.450 2.838 -2.932 1.00 97.88 112 TYR A O 1
ATOM 919 N N . SER A 1 113 ? -0.144 4.182 -2.137 1.00 97.56 113 SER A N 1
ATOM 920 C CA . SER A 1 113 ? 0.654 4.655 -1.002 1.00 97.56 113 SER A CA 1
ATOM 921 C C . SER A 1 113 ? 1.032 3.502 -0.068 1.00 97.56 113 SER A C 1
ATOM 923 O O . SER A 1 113 ? 2.160 3.443 0.420 1.00 97.56 113 SER A O 1
ATOM 925 N N . HIS A 1 114 ? 0.106 2.577 0.206 1.00 98.19 114 HIS A N 1
ATOM 926 C CA . HIS A 1 114 ? 0.374 1.394 1.024 1.00 98.19 114 HIS A CA 1
ATOM 927 C C . HIS A 1 114 ? 1.358 0.451 0.331 1.00 98.19 114 HIS A C 1
ATOM 929 O O . HIS A 1 114 ? 2.316 0.008 0.958 1.00 98.19 114 HIS A O 1
ATOM 935 N N . ARG A 1 115 ? 1.195 0.240 -0.975 1.00 97.62 115 ARG A N 1
ATOM 936 C CA . ARG A 1 115 ? 2.110 -0.553 -1.798 1.00 97.62 115 ARG A CA 1
ATOM 937 C C . ARG A 1 115 ? 3.529 0.021 -1.818 1.00 97.62 115 ARG A C 1
ATOM 939 O O . ARG A 1 115 ? 4.493 -0.706 -1.611 1.00 97.62 115 ARG A O 1
ATOM 946 N N . GLN A 1 116 ? 3.661 1.339 -1.963 1.00 97.50 116 GLN A N 1
ATOM 947 C CA . GLN A 1 116 ? 4.948 2.034 -1.882 1.00 97.50 116 GLN A CA 1
ATOM 948 C C . GLN A 1 116 ? 5.579 1.963 -0.487 1.00 97.50 116 GLN A C 1
ATOM 950 O O . GLN A 1 116 ? 6.802 1.932 -0.364 1.00 97.50 116 GLN A O 1
ATOM 955 N N . TRP A 1 117 ? 4.767 1.966 0.575 1.00 97.81 117 TRP A N 1
ATOM 956 C CA . TRP A 1 117 ? 5.275 1.718 1.920 1.00 97.81 117 TRP A CA 1
ATOM 957 C C . TRP A 1 117 ? 5.848 0.299 2.013 1.00 97.81 117 TRP A C 1
ATOM 959 O O . TRP A 1 117 ? 6.996 0.167 2.420 1.00 97.81 117 TRP A O 1
ATOM 969 N N . LEU A 1 118 ? 5.134 -0.736 1.552 1.00 97.50 118 LEU A N 1
ATOM 970 C CA . LEU A 1 118 ? 5.612 -2.127 1.585 1.00 97.50 118 LEU A CA 1
ATOM 971 C C . LEU A 1 118 ? 6.960 -2.310 0.899 1.00 97.50 118 LEU A C 1
ATOM 973 O O . LEU A 1 118 ? 7.882 -2.809 1.533 1.00 97.50 118 LEU A O 1
ATOM 977 N N . ILE A 1 119 ? 7.110 -1.857 -0.350 1.00 96.81 119 ILE A N 1
ATOM 978 C CA . ILE A 1 119 ? 8.360 -2.055 -1.106 1.00 96.81 119 ILE A CA 1
ATOM 979 C C . ILE A 1 119 ? 9.575 -1.408 -0.428 1.00 96.81 119 ILE A C 1
ATOM 981 O O . ILE A 1 119 ? 10.693 -1.866 -0.619 1.00 96.81 119 ILE A O 1
ATOM 985 N N . ARG A 1 120 ? 9.381 -0.393 0.423 1.00 96.25 120 ARG A N 1
ATOM 986 C CA . ARG A 1 120 ? 10.461 0.235 1.204 1.00 96.25 120 ARG A CA 1
ATOM 987 C C . ARG A 1 120 ? 10.861 -0.562 2.452 1.00 96.25 120 ARG A C 1
ATOM 989 O O . ARG A 1 120 ? 11.848 -0.208 3.089 1.00 96.25 120 ARG A O 1
ATOM 996 N N . ASN A 1 121 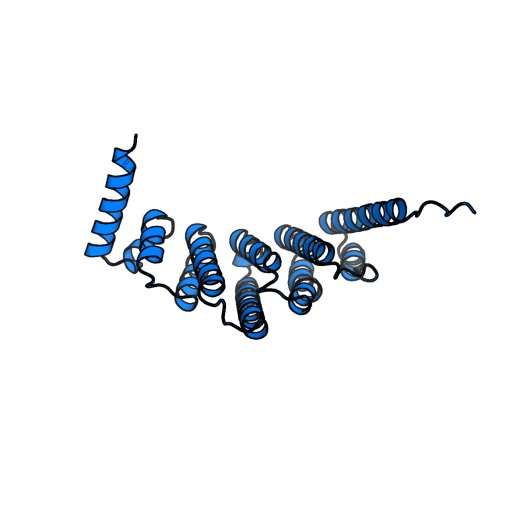? 10.129 -1.620 2.808 1.00 95.00 121 ASN A N 1
ATOM 997 C CA . ASN A 1 121 ? 10.429 -2.492 3.944 1.00 95.00 121 ASN A CA 1
ATOM 998 C C . ASN A 1 121 ? 11.182 -3.752 3.464 1.00 95.00 121 ASN A C 1
ATOM 1000 O O . ASN A 1 121 ? 10.546 -4.681 2.964 1.00 95.00 121 ASN A O 1
ATOM 1004 N N . PRO A 1 122 ? 12.516 -3.839 3.630 1.00 92.06 122 PRO A N 1
ATOM 1005 C CA . PRO A 1 122 ? 13.308 -4.971 3.134 1.00 92.06 122 PRO A CA 1
ATOM 1006 C C . PRO A 1 122 ? 13.066 -6.284 3.886 1.00 92.06 122 PRO A C 1
ATOM 1008 O O . PRO A 1 122 ? 13.384 -7.342 3.361 1.00 92.06 122 PRO A O 1
ATOM 1011 N N . GLN A 1 123 ? 12.498 -6.224 5.093 1.00 91.50 123 GLN A N 1
ATOM 1012 C CA . GLN A 1 123 ? 12.116 -7.417 5.854 1.00 91.50 123 GLN A CA 1
ATOM 1013 C C . GLN A 1 123 ? 10.867 -8.100 5.273 1.00 91.50 123 GLN A C 1
ATOM 1015 O O . GLN A 1 123 ? 10.749 -9.316 5.340 1.00 91.50 123 GLN A O 1
ATOM 1020 N N . LEU A 1 124 ? 9.942 -7.318 4.702 1.00 94.50 124 LEU A N 1
ATOM 1021 C CA . LEU A 1 124 ? 8.704 -7.829 4.103 1.00 94.50 124 LEU A CA 1
ATOM 1022 C C . LEU A 1 124 ? 8.884 -8.154 2.622 1.00 94.50 124 LEU A C 1
ATOM 1024 O O . LEU A 1 124 ? 8.360 -9.141 2.124 1.00 94.50 124 LEU A O 1
ATOM 1028 N N . ILE A 1 125 ? 9.591 -7.292 1.898 1.00 96.06 125 ILE A N 1
ATOM 1029 C CA . ILE A 1 125 ? 9.741 -7.398 0.451 1.00 96.06 125 ILE A CA 1
ATOM 1030 C C . ILE A 1 125 ? 11.188 -7.755 0.174 1.00 96.06 125 ILE A C 1
ATOM 1032 O O . ILE A 1 125 ? 12.055 -6.900 0.338 1.00 96.06 125 ILE A O 1
ATOM 1036 N N . ASN A 1 126 ? 11.453 -8.992 -0.236 1.00 93.50 126 ASN A N 1
ATOM 1037 C CA . ASN A 1 126 ? 12.766 -9.415 -0.716 1.00 93.50 126 ASN A CA 1
ATOM 1038 C C . ASN A 1 126 ? 13.007 -8.935 -2.166 1.00 93.50 126 ASN A C 1
ATOM 1040 O O . ASN A 1 126 ? 12.185 -8.224 -2.751 1.00 93.50 126 ASN A O 1
ATOM 1044 N N . GLU A 1 127 ? 14.159 -9.282 -2.738 1.00 92.38 127 GLU A N 1
ATOM 1045 C CA . GLU A 1 127 ? 14.497 -8.913 -4.117 1.00 92.38 127 GLU A CA 1
ATOM 1046 C C . GLU A 1 127 ? 13.515 -9.503 -5.145 1.00 92.38 127 GLU A C 1
ATOM 1048 O O . GLU A 1 127 ? 13.036 -8.769 -6.010 1.00 92.38 127 GLU A O 1
ATOM 1053 N N . ASP A 1 128 ? 13.140 -10.777 -5.009 1.00 92.69 128 ASP A N 1
ATOM 1054 C CA . ASP A 1 128 ? 12.219 -11.450 -5.937 1.00 92.69 128 ASP A CA 1
ATOM 1055 C C . ASP A 1 128 ? 10.843 -10.775 -5.984 1.00 92.69 128 ASP A C 1
ATOM 1057 O O . ASP A 1 128 ? 10.280 -10.548 -7.057 1.00 92.69 128 ASP A O 1
ATOM 1061 N N . LEU A 1 129 ? 10.300 -10.395 -4.825 1.00 95.19 129 LEU A N 1
ATOM 1062 C CA . LEU A 1 129 ? 9.027 -9.682 -4.728 1.00 95.19 129 LEU A CA 1
ATOM 1063 C C . LEU A 1 129 ? 9.118 -8.275 -5.324 1.00 95.19 129 LEU A C 1
ATOM 1065 O O . LEU A 1 129 ? 8.166 -7.801 -5.945 1.00 95.19 129 LEU A O 1
ATOM 1069 N N . LEU A 1 130 ? 10.263 -7.608 -5.184 1.00 93.62 130 LEU A N 1
ATOM 1070 C CA . LEU A 1 130 ? 10.477 -6.297 -5.787 1.00 93.62 130 LEU A CA 1
ATOM 1071 C C . LEU A 1 130 ? 10.558 -6.389 -7.321 1.00 93.62 130 LEU A C 1
ATOM 1073 O O . LEU A 1 130 ? 9.974 -5.561 -8.024 1.00 93.62 130 LEU A O 1
ATOM 1077 N N . TRP A 1 131 ? 11.202 -7.432 -7.849 1.00 91.31 131 TRP A N 1
ATOM 1078 C CA . TRP A 1 131 ? 11.202 -7.738 -9.281 1.00 91.31 131 TRP A CA 1
ATOM 1079 C C . TRP A 1 131 ? 9.831 -8.172 -9.799 1.00 91.31 131 TRP A C 1
ATOM 1081 O O . TRP A 1 131 ? 9.454 -7.803 -10.915 1.00 91.31 131 TRP A O 1
ATOM 1091 N N . ARG A 1 132 ? 9.043 -8.896 -8.999 1.00 92.75 132 ARG A N 1
ATOM 1092 C CA . ARG A 1 132 ? 7.641 -9.201 -9.317 1.00 92.75 132 ARG A CA 1
ATOM 1093 C C . ARG A 1 132 ? 6.831 -7.916 -9.484 1.00 92.75 132 ARG A C 1
ATOM 1095 O O . ARG A 1 132 ? 6.099 -7.784 -10.462 1.00 92.75 132 ARG A O 1
ATOM 1102 N N . GLU A 1 133 ? 6.974 -6.949 -8.582 1.00 93.94 133 GLU A N 1
ATOM 1103 C CA . GLU A 1 133 ? 6.301 -5.649 -8.706 1.00 93.94 133 GLU A CA 1
ATOM 1104 C C . GLU A 1 133 ? 6.704 -4.909 -9.992 1.00 93.94 133 GLU A C 1
ATOM 1106 O O . GLU A 1 133 ? 5.855 -4.351 -10.699 1.00 93.94 133 GLU A O 1
ATOM 1111 N N . TRP A 1 134 ? 7.998 -4.945 -10.316 1.00 90.44 134 TRP A N 1
ATOM 1112 C CA . TRP A 1 134 ? 8.573 -4.330 -11.511 1.00 90.44 134 TRP A CA 1
ATOM 1113 C C . TRP A 1 134 ? 8.062 -4.941 -12.824 1.00 90.44 134 TRP A C 1
ATOM 1115 O O . TRP A 1 134 ? 7.706 -4.202 -13.742 1.00 90.44 134 TRP A O 1
ATOM 1125 N N . ASN A 1 135 ? 8.008 -6.271 -12.920 1.00 87.88 135 ASN A N 1
ATOM 1126 C CA . ASN A 1 135 ? 7.712 -6.979 -14.173 1.00 87.88 135 ASN A CA 1
ATOM 1127 C C . ASN A 1 135 ? 6.251 -7.412 -14.329 1.00 87.88 135 ASN A C 1
ATOM 1129 O O . ASN A 1 135 ? 5.832 -7.706 -15.441 1.00 87.88 135 ASN A O 1
ATOM 1133 N N . SER A 1 136 ? 5.480 -7.484 -13.242 1.00 89.88 136 SER A N 1
ATOM 1134 C CA . SER A 1 136 ? 4.095 -7.964 -13.281 1.00 89.88 136 SER A CA 1
ATOM 1135 C C . SER A 1 136 ? 3.114 -6.839 -12.992 1.00 89.88 136 SER A C 1
ATOM 1137 O O . SER A 1 136 ? 2.413 -6.384 -13.888 1.00 89.88 136 SER A O 1
ATOM 1139 N N . THR A 1 137 ? 3.062 -6.354 -11.750 1.00 91.19 137 THR A N 1
ATOM 1140 C CA . THR A 1 137 ? 2.026 -5.405 -11.317 1.00 91.19 137 THR A CA 1
ATOM 1141 C C . THR A 1 137 ? 2.072 -4.111 -12.118 1.00 91.19 137 THR A C 1
ATOM 1143 O O . THR A 1 137 ? 1.062 -3.688 -12.676 1.00 91.19 137 THR A O 1
ATOM 1146 N N . THR A 1 138 ? 3.239 -3.466 -12.182 1.00 91.00 138 THR A N 1
ATOM 1147 C CA . THR A 1 138 ? 3.350 -2.166 -12.859 1.00 91.00 138 THR A CA 1
ATOM 1148 C C . THR A 1 138 ? 3.113 -2.291 -14.361 1.00 91.00 138 THR A C 1
ATOM 1150 O O . THR A 1 138 ? 2.427 -1.445 -14.921 1.00 91.00 138 THR A O 1
ATOM 1153 N N . VAL A 1 139 ? 3.594 -3.372 -14.983 1.00 89.81 139 VAL A N 1
ATOM 1154 C CA . VAL A 1 139 ? 3.325 -3.711 -16.388 1.00 89.81 139 VAL A CA 1
ATOM 1155 C C . VAL A 1 139 ? 1.824 -3.863 -16.618 1.00 89.81 139 VAL A C 1
ATOM 1157 O O . VAL A 1 139 ? 1.250 -3.109 -17.397 1.00 89.81 139 VAL A O 1
ATOM 1160 N N . ARG A 1 140 ? 1.160 -4.746 -15.862 1.00 92.12 140 ARG A N 1
ATOM 1161 C CA . ARG A 1 140 ? -0.279 -5.022 -15.983 1.00 92.12 140 ARG A CA 1
ATOM 1162 C C . ARG A 1 140 ? -1.129 -3.757 -15.877 1.00 92.12 140 ARG A C 1
ATOM 1164 O O . ARG A 1 140 ? -2.022 -3.556 -16.694 1.00 92.12 140 ARG A O 1
ATOM 1171 N N . GLU A 1 141 ? -0.889 -2.914 -14.872 1.00 93.81 141 GLU A N 1
ATOM 1172 C CA . GLU A 1 141 ? -1.698 -1.702 -14.687 1.00 93.81 141 GLU A CA 1
ATOM 1173 C C . GLU A 1 141 ? -1.431 -0.642 -15.768 1.00 93.81 141 GLU A C 1
ATOM 1175 O O . GLU A 1 141 ? -2.354 0.076 -16.150 1.00 93.81 141 GLU A O 1
ATOM 1180 N N . LEU A 1 142 ? -0.205 -0.562 -16.295 1.00 91.62 142 LEU A N 1
ATOM 1181 C CA . LEU A 1 142 ? 0.151 0.367 -17.372 1.00 91.62 142 LEU A CA 1
ATOM 1182 C C . LEU A 1 142 ? -0.308 -0.108 -18.753 1.00 91.62 142 LEU A C 1
ATOM 1184 O O . LEU A 1 142 ? -0.636 0.724 -19.591 1.00 91.62 142 LEU A O 1
ATOM 1188 N N . GLU A 1 143 ? -0.387 -1.415 -18.995 1.00 89.88 143 GLU A N 1
ATOM 1189 C CA . GLU A 1 143 ? -1.006 -1.955 -20.212 1.00 89.88 143 GLU A CA 1
ATOM 1190 C C . GLU A 1 143 ? -2.523 -1.752 -20.222 1.00 89.88 143 GLU A C 1
ATOM 1192 O O . GLU A 1 143 ? -3.106 -1.519 -21.280 1.00 89.88 143 GLU A O 1
ATOM 1197 N N . ARG A 1 144 ? -3.165 -1.804 -19.047 1.00 91.75 144 ARG A N 1
ATOM 1198 C CA . ARG A 1 144 ? -4.595 -1.499 -18.889 1.00 91.75 144 ARG A CA 1
ATOM 1199 C C . ARG A 1 144 ? -4.900 -0.018 -19.088 1.00 91.75 144 ARG A C 1
ATOM 1201 O O . ARG A 1 144 ? -5.866 0.315 -19.767 1.00 91.75 144 ARG A O 1
ATOM 1208 N N . ASP A 1 145 ? -4.111 0.860 -18.472 1.00 92.00 145 ASP A N 1
ATOM 1209 C CA . ASP A 1 145 ? -4.246 2.311 -18.607 1.00 92.00 145 ASP A CA 1
ATOM 1210 C C . ASP A 1 145 ? -2.863 2.991 -18.617 1.00 92.00 145 ASP A C 1
ATOM 1212 O O . ASP A 1 145 ? -2.303 3.306 -17.560 1.00 92.00 145 ASP A O 1
ATOM 1216 N N . PRO A 1 146 ? -2.329 3.302 -19.809 1.00 90.06 146 PRO A N 1
ATOM 1217 C CA . PRO A 1 146 ? -1.043 3.979 -19.961 1.00 90.06 146 PRO A CA 1
ATOM 1218 C C . PRO A 1 146 ? -1.001 5.405 -19.390 1.00 90.06 146 PRO A C 1
ATOM 1220 O O . PRO A 1 146 ? 0.084 5.969 -19.228 1.00 90.06 146 PRO A O 1
ATOM 1223 N N . LEU A 1 147 ? -2.158 6.010 -19.089 1.00 89.00 147 LEU A N 1
ATOM 1224 C CA . LEU A 1 147 ? -2.290 7.327 -18.454 1.00 89.00 147 LEU A CA 1
ATOM 1225 C C . LEU A 1 147 ? -2.494 7.222 -16.932 1.00 89.00 147 LEU A C 1
ATOM 1227 O O . LEU A 1 147 ? -2.742 8.228 -16.258 1.00 89.00 147 LEU A O 1
ATOM 1231 N N . ASN A 1 148 ? -2.379 6.024 -16.355 1.00 92.19 148 ASN A N 1
ATOM 1232 C CA . ASN A 1 148 ? -2.464 5.820 -14.918 1.00 92.19 148 ASN A CA 1
ATOM 1233 C C . ASN A 1 148 ? -1.209 6.348 -14.203 1.00 92.19 148 ASN A C 1
ATOM 1235 O O . ASN A 1 148 ? -0.220 5.642 -14.001 1.00 92.19 148 ASN A O 1
ATOM 1239 N N . ASN A 1 149 ? -1.271 7.605 -13.761 1.00 90.69 149 ASN A N 1
ATOM 1240 C CA . ASN A 1 149 ? -0.177 8.248 -13.033 1.00 90.69 149 ASN A CA 1
ATOM 1241 C C . ASN A 1 149 ? 0.196 7.514 -11.729 1.00 90.69 149 ASN A C 1
ATOM 1243 O O . ASN A 1 149 ? 1.362 7.501 -11.345 1.00 90.69 149 ASN A O 1
ATOM 1247 N N . SER A 1 150 ? -0.759 6.874 -11.046 1.00 94.31 150 SER A N 1
ATOM 1248 C CA . SER A 1 150 ? -0.461 6.110 -9.828 1.00 94.31 150 SER A CA 1
ATOM 1249 C C . SER A 1 150 ? 0.403 4.883 -10.126 1.00 94.31 150 SER A C 1
ATOM 1251 O O . SER A 1 150 ? 1.350 4.612 -9.385 1.00 94.31 150 SER A O 1
ATOM 1253 N N . ALA A 1 151 ? 0.139 4.193 -11.239 1.00 93.88 151 ALA A N 1
ATOM 1254 C CA . ALA A 1 151 ? 0.958 3.077 -11.703 1.00 93.88 151 ALA A CA 1
ATOM 1255 C C . ALA A 1 151 ? 2.364 3.534 -12.131 1.00 93.88 151 ALA A C 1
ATOM 1257 O O . ALA A 1 151 ? 3.347 2.918 -11.719 1.00 93.88 151 ALA A O 1
ATOM 1258 N N . TRP A 1 152 ? 2.482 4.653 -12.858 1.00 91.19 152 TRP A N 1
ATOM 1259 C CA . TRP A 1 152 ? 3.783 5.245 -13.207 1.00 91.19 152 TRP A CA 1
ATOM 1260 C C . TRP A 1 152 ? 4.599 5.640 -11.976 1.00 91.19 152 TRP A C 1
ATOM 1262 O O . TRP A 1 152 ? 5.778 5.297 -11.872 1.00 91.19 152 TRP A O 1
ATOM 1272 N N . GLN A 1 153 ? 3.977 6.306 -11.001 1.00 91.75 153 GLN A N 1
ATOM 1273 C CA . GLN A 1 153 ? 4.659 6.655 -9.756 1.00 91.75 153 GLN A CA 1
ATOM 1274 C C . GLN A 1 153 ? 5.074 5.422 -8.952 1.00 91.75 153 GLN A C 1
ATOM 1276 O O . GLN A 1 153 ? 6.153 5.412 -8.359 1.00 91.75 153 GLN A O 1
ATOM 1281 N N . HIS A 1 154 ? 4.254 4.369 -8.936 1.00 94.94 154 HIS A N 1
ATOM 1282 C CA . HIS A 1 154 ? 4.634 3.105 -8.306 1.00 94.94 154 HIS A CA 1
ATOM 1283 C C . HIS A 1 154 ? 5.814 2.446 -9.019 1.00 94.94 154 HIS A C 1
ATOM 1285 O O . HIS A 1 154 ? 6.776 2.062 -8.360 1.00 94.94 154 HIS A O 1
ATOM 1291 N N . ARG A 1 155 ? 5.812 2.408 -10.357 1.00 92.31 155 ARG A N 1
ATOM 1292 C CA . ARG A 1 155 ? 6.947 1.920 -11.156 1.00 92.31 155 ARG A CA 1
ATOM 1293 C C . ARG A 1 155 ? 8.233 2.675 -10.836 1.00 92.31 155 ARG A C 1
ATOM 1295 O O . ARG A 1 155 ? 9.278 2.056 -10.643 1.00 92.31 155 ARG A O 1
ATOM 1302 N N . TRP A 1 156 ? 8.161 4.000 -10.713 1.00 89.19 156 TRP A N 1
ATOM 1303 C CA . TRP A 1 156 ? 9.299 4.815 -10.286 1.00 89.19 156 TRP A CA 1
ATOM 1304 C C . TRP A 1 156 ? 9.771 4.474 -8.864 1.00 89.19 156 TRP A C 1
ATOM 1306 O O . TRP A 1 156 ? 10.975 4.394 -8.609 1.00 89.19 156 TRP A O 1
ATOM 1316 N N . ALA A 1 157 ? 8.847 4.233 -7.931 1.00 93.50 157 ALA A N 1
ATOM 1317 C CA . ALA A 1 157 ? 9.188 3.840 -6.566 1.00 93.50 157 ALA A CA 1
ATOM 1318 C C . ALA A 1 157 ? 9.883 2.466 -6.514 1.00 93.50 157 ALA A C 1
ATOM 1320 O O . ALA A 1 157 ? 10.876 2.322 -5.802 1.00 93.50 157 ALA A O 1
ATOM 1321 N N . VAL A 1 158 ? 9.421 1.494 -7.309 1.00 93.12 158 VAL A N 1
ATOM 1322 C CA . VAL A 1 158 ? 10.056 0.171 -7.450 1.00 93.12 158 VAL A CA 1
ATOM 1323 C C . VAL A 1 158 ? 11.459 0.298 -8.045 1.00 93.12 158 VAL A C 1
ATOM 1325 O O . VAL A 1 158 ? 12.407 -0.230 -7.469 1.00 93.12 158 VAL A O 1
ATOM 1328 N N . LEU A 1 159 ? 11.624 1.067 -9.129 1.00 88.25 159 LEU A N 1
ATOM 1329 C CA . LEU A 1 159 ? 12.937 1.369 -9.716 1.00 88.25 159 LEU A CA 1
ATOM 1330 C C . LEU A 1 159 ? 13.901 1.961 -8.684 1.00 88.25 159 LEU A C 1
ATOM 1332 O O . LEU A 1 159 ? 15.056 1.545 -8.573 1.00 88.25 159 LEU A O 1
ATOM 1336 N N . THR A 1 160 ? 13.426 2.960 -7.941 1.00 89.06 160 THR A N 1
ATOM 1337 C CA . THR A 1 160 ? 14.218 3.643 -6.915 1.00 89.06 160 THR A CA 1
ATOM 1338 C C . THR A 1 160 ? 14.689 2.656 -5.856 1.00 89.06 160 THR A C 1
ATOM 1340 O O . THR A 1 160 ? 15.853 2.681 -5.462 1.00 89.06 160 THR A O 1
ATOM 1343 N N . GLU A 1 161 ? 13.812 1.751 -5.430 1.00 92.75 161 GLU A N 1
ATOM 1344 C CA . GLU A 1 161 ? 14.132 0.758 -4.416 1.00 92.75 161 GLU A CA 1
ATOM 1345 C C . GLU A 1 161 ? 15.086 -0.331 -4.930 1.00 92.75 161 GLU A C 1
ATOM 1347 O O . GLU A 1 161 ? 16.056 -0.646 -4.241 1.00 92.75 161 GLU A O 1
ATOM 1352 N N . LEU A 1 162 ? 14.890 -0.842 -6.154 1.00 89.56 162 LEU A N 1
ATOM 1353 C CA . LEU A 1 162 ? 15.817 -1.789 -6.796 1.00 89.56 162 LEU A CA 1
ATOM 1354 C C . LEU A 1 162 ? 17.228 -1.197 -6.848 1.00 89.56 162 LEU A C 1
ATOM 1356 O O . LEU A 1 162 ? 18.212 -1.858 -6.523 1.00 89.56 162 LEU A O 1
ATOM 1360 N N . ARG A 1 163 ? 17.332 0.090 -7.201 1.00 86.44 163 ARG A N 1
ATOM 1361 C CA . ARG A 1 163 ? 18.605 0.819 -7.225 1.00 86.44 163 ARG A CA 1
ATOM 1362 C C . ARG A 1 163 ? 19.193 0.993 -5.834 1.00 86.44 163 ARG A C 1
ATOM 1364 O O . ARG A 1 163 ? 20.383 0.755 -5.659 1.00 86.44 163 ARG A O 1
ATOM 1371 N N 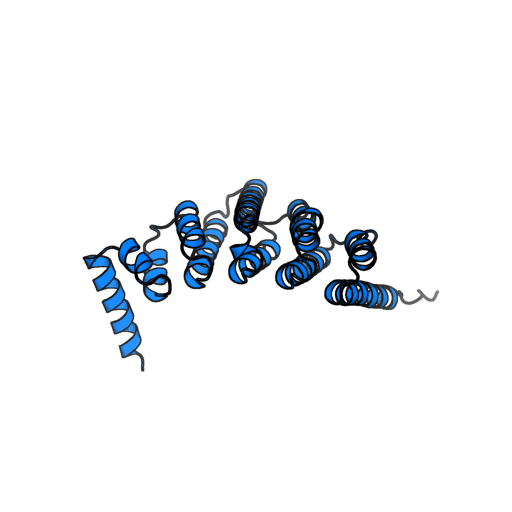. ARG A 1 164 ? 18.376 1.401 -4.859 1.00 90.00 164 ARG A N 1
ATOM 1372 C CA . ARG A 1 164 ? 18.802 1.611 -3.468 1.00 90.00 164 ARG A CA 1
ATOM 1373 C C . ARG A 1 164 ? 19.388 0.338 -2.857 1.00 90.00 164 ARG A C 1
ATOM 1375 O O . ARG A 1 164 ? 20.307 0.427 -2.052 1.00 90.00 164 ARG A O 1
ATOM 1382 N N . ARG A 1 165 ? 18.867 -0.827 -3.245 1.00 90.06 165 ARG A N 1
ATOM 1383 C CA . ARG A 1 165 ? 19.333 -2.142 -2.783 1.00 90.06 165 ARG A CA 1
ATOM 1384 C C . ARG A 1 165 ? 20.484 -2.728 -3.603 1.00 90.06 165 ARG A C 1
ATOM 1386 O O . ARG A 1 165 ? 21.001 -3.770 -3.232 1.00 90.06 165 ARG A O 1
ATOM 1393 N N . GLY A 1 166 ? 20.895 -2.072 -4.690 1.00 86.00 166 GLY A N 1
ATOM 1394 C CA . GLY A 1 166 ? 21.940 -2.583 -5.582 1.00 86.00 166 GLY A CA 1
ATOM 1395 C C . GLY A 1 166 ? 21.492 -3.737 -6.488 1.00 86.00 166 GLY A C 1
ATOM 1396 O O . GLY A 1 166 ? 22.327 -4.302 -7.180 1.00 86.00 166 GLY A O 1
ATOM 1397 N N . CYS A 1 167 ? 20.194 -4.045 -6.526 1.00 79.94 167 CYS A N 1
ATOM 1398 C CA . CYS A 1 167 ? 19.604 -5.140 -7.303 1.00 79.94 167 CYS A CA 1
ATOM 1399 C C . CYS A 1 167 ? 19.254 -4.730 -8.745 1.00 79.94 167 CYS A C 1
ATOM 1401 O O . CYS A 1 167 ? 18.763 -5.535 -9.529 1.00 79.94 167 CYS A O 1
ATOM 1403 N N . PHE A 1 168 ? 19.418 -3.451 -9.107 1.00 71.25 168 PHE A N 1
ATOM 1404 C CA . PHE A 1 168 ? 19.002 -2.963 -10.420 1.00 71.25 168 PHE A CA 1
ATOM 1405 C C . PHE A 1 168 ? 20.085 -3.164 -11.485 1.00 71.25 168 PHE A C 1
ATOM 1407 O O . PHE A 1 168 ? 21.053 -2.402 -11.550 1.00 71.25 168 PHE A O 1
ATOM 1414 N N . HIS A 1 169 ? 19.863 -4.135 -12.369 1.00 67.75 169 HIS A N 1
ATOM 1415 C CA . HIS A 1 169 ? 20.673 -4.370 -13.562 1.00 67.75 169 HIS A CA 1
ATOM 1416 C C . HIS A 1 169 ? 19.963 -3.783 -14.787 1.00 67.75 169 HIS A C 1
ATOM 1418 O O . HIS A 1 169 ? 18.846 -4.162 -15.129 1.00 67.75 169 HIS A O 1
ATOM 1424 N N . LEU A 1 170 ? 20.601 -2.790 -15.405 1.00 54.06 170 LEU A N 1
ATOM 1425 C CA . LEU A 1 170 ? 19.961 -1.795 -16.268 1.00 54.06 170 LEU A CA 1
ATOM 1426 C C . LEU A 1 170 ? 19.655 -2.264 -17.698 1.00 54.06 170 LEU A C 1
ATOM 1428 O O . LEU A 1 170 ? 19.116 -1.512 -18.500 1.00 54.06 170 LEU A O 1
ATOM 1432 N N . GLU A 1 171 ? 19.970 -3.508 -18.029 1.00 53.59 171 GLU A N 1
ATOM 1433 C CA . GLU A 1 171 ? 19.937 -3.979 -19.413 1.00 53.59 171 GLU A CA 1
ATOM 1434 C C . GLU A 1 171 ? 18.524 -4.214 -19.979 1.00 53.59 171 GLU A C 1
ATOM 1436 O O . GLU A 1 171 ? 18.399 -4.509 -21.165 1.00 53.59 171 GLU A O 1
ATOM 1441 N N . ARG A 1 172 ? 17.444 -4.101 -19.186 1.00 52.28 172 ARG A N 1
ATOM 1442 C CA . ARG A 1 172 ? 16.078 -4.439 -19.637 1.00 52.28 172 ARG A CA 1
ATOM 1443 C C . ARG A 1 172 ? 14.961 -3.668 -18.925 1.00 52.28 172 ARG A C 1
ATOM 1445 O O . ARG A 1 172 ? 14.239 -4.239 -18.112 1.00 52.28 172 ARG A O 1
ATOM 1452 N N . ASP A 1 173 ? 14.720 -2.419 -19.314 1.00 63.38 173 ASP A N 1
ATOM 1453 C CA . ASP A 1 173 ? 13.336 -1.913 -19.313 1.00 63.38 173 ASP A CA 1
ATOM 1454 C C . ASP A 1 173 ? 12.781 -1.849 -20.740 1.00 63.38 173 ASP A C 1
ATOM 1456 O O . ASP A 1 173 ? 12.344 -0.8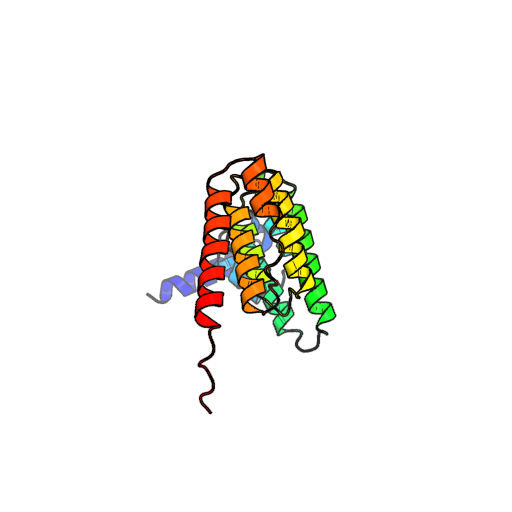04 -21.219 1.00 63.38 173 ASP A O 1
ATOM 1460 N N . ALA A 1 174 ? 12.815 -2.994 -21.429 1.00 67.56 174 ALA A N 1
ATOM 1461 C CA . ALA A 1 174 ? 12.214 -3.130 -22.753 1.00 67.56 174 ALA A CA 1
ATOM 1462 C C . ALA A 1 174 ? 10.710 -2.802 -22.735 1.00 67.56 174 ALA A C 1
ATOM 1464 O O . ALA A 1 174 ? 10.166 -2.387 -23.750 1.00 67.56 174 ALA A O 1
ATOM 1465 N N . PHE A 1 175 ? 10.049 -2.949 -21.580 1.00 74.56 175 PHE A N 1
ATOM 1466 C CA . PHE A 1 175 ? 8.633 -2.639 -21.431 1.00 74.56 175 PHE A CA 1
ATOM 1467 C C . PHE A 1 175 ? 8.343 -1.151 -21.641 1.00 74.56 175 PHE A C 1
ATOM 1469 O O . PHE A 1 175 ? 7.429 -0.817 -22.386 1.00 74.56 175 PHE A O 1
ATOM 1476 N N . ALA A 1 176 ? 9.093 -0.248 -21.004 1.00 68.50 176 ALA A N 1
ATOM 1477 C CA . ALA A 1 176 ? 8.839 1.183 -21.151 1.00 68.50 176 ALA A CA 1
ATOM 1478 C C . ALA A 1 176 ? 9.111 1.677 -22.583 1.00 68.50 176 ALA A C 1
ATOM 1480 O O . ALA A 1 176 ? 8.351 2.500 -23.090 1.00 68.50 176 ALA A O 1
ATOM 1481 N N . GLU A 1 177 ? 10.151 1.157 -23.243 1.00 71.88 177 GLU A N 1
ATOM 1482 C CA . GLU A 1 177 ? 10.441 1.478 -24.648 1.00 71.88 177 GLU A CA 1
ATOM 1483 C C . GLU A 1 177 ? 9.330 0.970 -25.580 1.00 71.88 177 GLU A C 1
ATOM 1485 O O . GLU A 1 177 ? 8.759 1.759 -26.333 1.00 71.88 177 GLU A O 1
ATOM 1490 N N . ASP A 1 178 ? 8.935 -0.299 -25.445 1.00 79.12 178 ASP A N 1
ATOM 1491 C CA . ASP A 1 178 ? 7.821 -0.898 -26.190 1.00 79.12 178 ASP A CA 1
ATOM 1492 C C . ASP A 1 178 ? 6.492 -0.158 -25.950 1.00 79.12 178 ASP A C 1
ATOM 1494 O O . ASP A 1 178 ? 5.741 0.123 -26.885 1.00 79.12 178 ASP A O 1
ATOM 1498 N N . LEU A 1 179 ? 6.198 0.235 -24.708 1.00 77.12 179 LEU A N 1
ATOM 1499 C CA . LEU A 1 179 ? 4.970 0.957 -24.376 1.00 77.12 179 LEU A CA 1
ATOM 1500 C C . LEU A 1 179 ? 4.934 2.354 -25.019 1.00 77.12 179 LEU A C 1
ATOM 1502 O O . LEU A 1 179 ? 3.878 2.775 -25.502 1.00 77.12 179 LEU A O 1
ATOM 1506 N N . VAL A 1 180 ? 6.067 3.069 -25.069 1.00 73.50 180 VAL A N 1
ATOM 1507 C CA . VAL A 1 180 ? 6.176 4.344 -25.802 1.00 73.50 180 VAL A CA 1
ATOM 1508 C C . VAL A 1 180 ? 5.903 4.129 -27.288 1.00 73.50 180 VAL A C 1
ATOM 1510 O O . VAL A 1 180 ? 5.163 4.911 -27.882 1.00 73.50 180 VAL A O 1
ATOM 1513 N N . GLU A 1 181 ? 6.452 3.078 -27.892 1.00 76.75 181 GLU A N 1
ATOM 1514 C CA . GLU A 1 181 ? 6.251 2.789 -29.315 1.00 76.75 181 GLU A CA 1
ATOM 1515 C C . GLU A 1 181 ? 4.798 2.417 -29.635 1.00 76.75 181 GLU A C 1
ATOM 1517 O O . GLU A 1 181 ? 4.223 2.951 -30.592 1.00 76.75 181 GLU A O 1
ATOM 1522 N N . ARG A 1 182 ? 4.185 1.559 -28.807 1.00 79.81 182 ARG A N 1
ATOM 1523 C CA . ARG A 1 182 ? 2.807 1.076 -28.981 1.00 79.81 182 ARG A CA 1
ATOM 1524 C C . ARG A 1 182 ? 1.751 2.142 -28.705 1.00 79.81 182 ARG A C 1
ATOM 1526 O O . ARG A 1 182 ? 0.776 2.231 -29.446 1.00 79.81 182 ARG A O 1
ATOM 1533 N N . VAL A 1 183 ? 1.914 2.925 -27.637 1.00 76.00 183 VAL A N 1
ATOM 1534 C CA . VAL A 1 183 ? 0.858 3.814 -27.113 1.00 76.00 183 VAL A CA 1
ATOM 1535 C C . VAL A 1 183 ? 1.167 5.298 -27.327 1.00 76.00 183 VAL A C 1
ATOM 1537 O O . VAL A 1 183 ? 0.242 6.099 -27.452 1.00 76.00 183 VAL A O 1
ATOM 1540 N N . ARG A 1 184 ? 2.447 5.684 -27.404 1.00 77.00 184 ARG A N 1
ATOM 1541 C CA . ARG A 1 184 ? 2.907 7.073 -27.603 1.00 77.00 184 ARG A CA 1
ATOM 1542 C C . ARG A 1 184 ? 2.324 8.069 -26.591 1.00 77.00 184 ARG A C 1
ATOM 1544 O O . ARG A 1 184 ? 1.783 9.105 -26.974 1.00 77.00 184 ARG A O 1
ATOM 1551 N N . CYS A 1 185 ? 2.434 7.778 -25.292 1.00 79.94 185 CYS A N 1
ATOM 1552 C CA . CYS A 1 185 ? 1.985 8.688 -24.231 1.00 79.94 185 CYS A CA 1
ATOM 1553 C C . CYS A 1 185 ? 3.146 9.445 -23.554 1.00 79.94 185 CYS A C 1
ATOM 1555 O O . CYS A 1 185 ? 4.247 8.917 -23.389 1.00 79.94 185 CYS A O 1
ATOM 1557 N N . GLN A 1 186 ? 2.881 10.686 -23.125 1.00 83.06 186 GLN A N 1
ATOM 1558 C CA . GLN A 1 186 ? 3.882 11.552 -22.485 1.00 83.06 186 GLN A CA 1
ATOM 1559 C C . GLN A 1 186 ? 4.467 10.965 -21.185 1.00 83.06 186 GLN A C 1
ATOM 1561 O O . GLN A 1 186 ? 5.687 10.987 -21.053 1.00 83.06 186 GLN A O 1
ATOM 1566 N N . PRO A 1 187 ? 3.676 10.373 -20.260 1.00 80.81 187 PRO A N 1
ATOM 1567 C CA . PRO A 1 187 ? 4.235 9.809 -19.028 1.00 80.81 187 PRO A CA 1
ATOM 1568 C C . PRO A 1 187 ? 5.288 8.720 -19.275 1.00 80.81 187 PRO A C 1
ATOM 1570 O O . PRO A 1 187 ? 6.297 8.667 -18.575 1.00 80.81 187 PRO A O 1
ATOM 1573 N N . ALA A 1 188 ? 5.083 7.883 -20.297 1.00 78.06 188 ALA A N 1
ATOM 1574 C CA . ALA A 1 188 ? 6.049 6.860 -20.684 1.00 78.06 188 ALA A CA 1
ATOM 1575 C C . ALA A 1 188 ? 7.331 7.482 -21.260 1.00 78.06 188 ALA A C 1
ATOM 1577 O O . ALA A 1 188 ? 8.435 7.070 -20.903 1.00 78.06 188 ALA A O 1
ATOM 1578 N N . ALA A 1 189 ? 7.196 8.512 -22.101 1.00 79.94 189 ALA A N 1
ATOM 1579 C CA . ALA A 1 189 ? 8.335 9.237 -22.661 1.00 79.94 189 ALA A CA 1
ATOM 1580 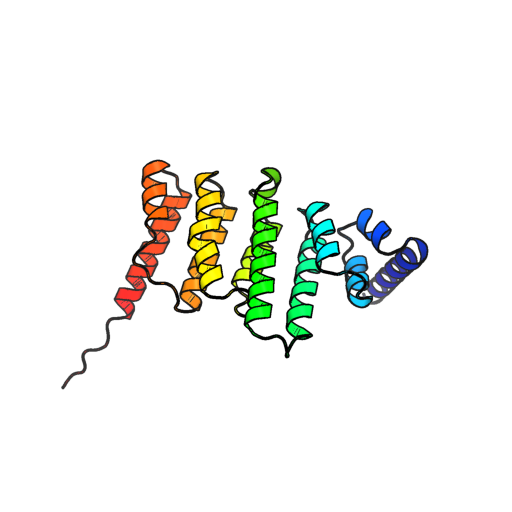C C . ALA A 1 189 ? 9.167 9.937 -21.570 1.00 79.94 189 ALA A C 1
ATOM 1582 O O . ALA A 1 189 ? 10.395 9.822 -21.563 1.00 79.94 189 ALA A O 1
ATOM 1583 N N . ASP A 1 190 ? 8.507 10.599 -20.615 1.00 81.69 190 ASP A N 1
ATOM 1584 C CA . ASP A 1 190 ? 9.154 11.253 -19.471 1.00 81.69 190 ASP A CA 1
ATOM 1585 C C . ASP A 1 190 ? 9.910 10.236 -18.611 1.00 81.69 190 ASP A C 1
ATOM 1587 O O . ASP A 1 190 ? 11.054 10.469 -18.214 1.00 81.69 190 ASP A O 1
ATOM 1591 N N . TYR A 1 191 ? 9.298 9.072 -18.374 1.00 78.25 191 TYR A N 1
ATOM 1592 C CA . TYR A 1 191 ? 9.903 7.980 -17.622 1.00 78.25 191 TYR A CA 1
ATOM 1593 C C . TYR A 1 191 ? 11.168 7.433 -18.297 1.00 78.25 191 TYR A C 1
ATOM 1595 O O . TYR A 1 191 ? 12.222 7.348 -17.663 1.00 78.25 191 TYR A O 1
ATOM 1603 N N . VAL A 1 192 ? 11.095 7.101 -19.592 1.00 77.19 192 VAL A N 1
ATOM 1604 C CA . VAL A 1 192 ? 12.247 6.607 -20.368 1.00 77.19 192 VAL A CA 1
ATOM 1605 C C . VAL A 1 192 ? 13.369 7.647 -20.393 1.00 77.19 192 VAL A C 1
ATOM 1607 O O . VAL A 1 192 ? 14.534 7.306 -20.174 1.00 77.19 192 VAL A O 1
ATOM 1610 N N . SER A 1 193 ? 13.028 8.922 -20.598 1.00 79.00 193 SER A N 1
ATOM 1611 C CA . SER A 1 193 ? 13.984 10.033 -20.567 1.00 79.00 193 SER A CA 1
ATOM 1612 C C . SER A 1 193 ? 14.703 10.131 -19.215 1.00 79.00 193 SER A C 1
ATOM 1614 O O . SER A 1 193 ? 15.936 10.154 -19.168 1.00 79.00 193 SER A O 1
ATOM 1616 N N . ALA A 1 194 ? 13.961 10.079 -18.103 1.00 74.81 194 ALA A N 1
ATOM 1617 C CA . ALA A 1 194 ? 14.525 10.112 -16.753 1.00 74.81 194 ALA A CA 1
ATOM 1618 C C . ALA A 1 194 ? 15.435 8.903 -16.458 1.00 74.81 194 ALA A C 1
ATOM 1620 O O . ALA A 1 194 ? 16.505 9.049 -15.857 1.00 74.81 194 ALA A O 1
ATOM 1621 N N . CYS A 1 195 ? 15.054 7.706 -16.914 1.00 71.12 195 CYS A N 1
ATOM 1622 C CA . CYS A 1 195 ? 15.878 6.503 -16.795 1.00 71.12 195 CYS A CA 1
ATOM 1623 C C . CYS A 1 195 ? 17.215 6.641 -17.541 1.00 71.12 195 CYS A C 1
ATOM 1625 O O . CYS A 1 195 ? 18.261 6.310 -16.971 1.00 71.12 195 CYS A O 1
ATOM 1627 N N . ARG A 1 196 ? 17.190 7.172 -18.773 1.00 73.38 196 ARG A N 1
ATOM 1628 C CA . ARG A 1 196 ? 18.375 7.405 -19.620 1.00 73.38 196 ARG A CA 1
ATOM 1629 C C . ARG A 1 196 ? 19.291 8.507 -19.079 1.00 73.38 196 ARG A C 1
ATOM 1631 O O . ARG A 1 196 ? 20.507 8.333 -19.086 1.00 73.38 196 ARG A O 1
ATOM 1638 N N . ALA A 1 197 ? 18.741 9.606 -18.564 1.00 71.88 197 ALA A N 1
ATOM 1639 C CA . ALA A 1 197 ? 19.538 10.677 -17.956 1.00 71.88 197 ALA A CA 1
ATOM 1640 C C . ALA A 1 197 ? 20.332 10.171 -16.739 1.00 71.88 197 ALA A C 1
ATOM 1642 O O . ALA A 1 197 ? 21.536 10.386 -16.630 1.00 71.88 197 ALA A O 1
ATOM 1643 N N . CYS A 1 198 ? 19.681 9.399 -15.868 1.00 63.50 198 CYS A N 1
ATOM 1644 C CA . CYS A 1 198 ? 20.326 8.863 -14.671 1.00 63.50 198 CYS A CA 1
ATOM 1645 C C . CYS A 1 198 ? 21.405 7.802 -14.983 1.00 63.50 198 CYS A C 1
ATOM 1647 O O . CYS A 1 198 ? 22.390 7.668 -14.256 1.00 63.50 198 CYS A O 1
ATOM 1649 N N . LEU A 1 199 ? 21.243 7.049 -16.074 1.00 59.81 199 LEU A N 1
ATOM 1650 C CA . LEU A 1 199 ? 22.284 6.168 -16.612 1.00 59.81 199 LEU A CA 1
ATOM 1651 C C . LEU A 1 199 ? 23.558 6.935 -16.979 1.00 59.81 199 LEU A C 1
ATOM 1653 O O . LEU A 1 199 ? 24.658 6.527 -16.607 1.00 59.81 199 LEU A O 1
ATOM 1657 N N . ALA A 1 200 ? 23.397 8.043 -17.702 1.00 60.31 200 ALA A N 1
ATOM 1658 C CA . ALA A 1 200 ? 24.508 8.853 -18.181 1.00 60.31 200 ALA A CA 1
ATOM 1659 C C . ALA A 1 200 ? 25.326 9.451 -17.019 1.00 60.31 200 ALA A C 1
ATOM 1661 O O . ALA A 1 200 ? 26.555 9.449 -17.068 1.00 60.31 200 ALA A O 1
ATOM 1662 N N . GLU A 1 201 ? 24.668 9.871 -15.934 1.00 59.72 201 GLU A N 1
ATOM 1663 C CA . GLU A 1 201 ? 25.324 10.374 -14.715 1.00 59.72 201 GLU A CA 1
ATOM 1664 C C . GLU A 1 201 ? 26.150 9.301 -13.978 1.00 59.72 201 GLU A C 1
ATOM 1666 O O . GLU A 1 201 ? 27.228 9.587 -13.443 1.00 59.72 201 GLU A O 1
ATOM 1671 N N . LYS A 1 202 ? 25.692 8.041 -13.971 1.00 54.28 202 LYS A N 1
ATOM 1672 C CA . LYS A 1 202 ? 26.458 6.919 -13.400 1.00 54.28 202 LYS A CA 1
ATOM 1673 C C . LYS A 1 202 ? 27.683 6.566 -14.241 1.00 54.28 202 LYS A C 1
ATOM 1675 O O . LYS A 1 202 ? 28.739 6.314 -13.672 1.00 54.28 202 LYS A O 1
ATOM 1680 N N . CYS A 1 203 ? 27.575 6.590 -15.570 1.00 46.56 203 CYS A N 1
ATOM 1681 C CA . CYS A 1 203 ? 28.732 6.379 -16.444 1.00 46.56 203 CYS A CA 1
ATOM 1682 C C . CYS A 1 203 ? 29.769 7.502 -16.296 1.00 46.56 203 CYS A C 1
ATOM 1684 O O . CYS A 1 203 ? 30.962 7.223 -16.261 1.00 46.56 203 CYS A O 1
ATOM 1686 N N . ALA A 1 204 ? 29.329 8.754 -16.136 1.00 47.78 204 ALA A N 1
ATOM 1687 C CA . ALA A 1 204 ? 30.228 9.887 -15.924 1.00 47.78 204 ALA A CA 1
ATOM 1688 C C . ALA A 1 204 ? 30.970 9.816 -14.574 1.00 47.78 204 ALA A C 1
ATOM 1690 O O . ALA A 1 204 ? 32.163 10.112 -14.513 1.00 47.78 204 ALA A O 1
ATOM 1691 N N . SER A 1 205 ? 30.294 9.377 -13.505 1.00 50.84 205 SER A N 1
ATOM 1692 C CA . SER A 1 205 ? 30.880 9.244 -12.159 1.00 50.84 205 SER A CA 1
ATOM 1693 C C . SER A 1 205 ? 31.681 7.954 -11.929 1.00 50.84 205 SER A C 1
ATOM 1695 O O . SER A 1 205 ? 32.466 7.893 -10.986 1.00 50.84 205 SER A O 1
ATOM 1697 N N . ALA A 1 206 ? 31.542 6.945 -12.797 1.00 45.28 206 ALA A N 1
ATOM 1698 C CA . ALA A 1 206 ? 32.332 5.708 -12.777 1.00 45.28 206 ALA A CA 1
ATOM 1699 C C . ALA A 1 206 ? 33.706 5.824 -13.475 1.00 45.28 206 ALA A C 1
ATOM 1701 O O . ALA A 1 206 ? 34.449 4.843 -13.538 1.00 45.28 206 ALA A O 1
ATOM 1702 N N . SER A 1 207 ? 34.065 7.012 -13.973 1.00 39.72 207 SER A N 1
ATOM 1703 C CA . SER A 1 207 ? 35.403 7.317 -14.491 1.00 39.72 207 SER A CA 1
ATOM 1704 C C . SER A 1 207 ? 36.408 7.335 -13.329 1.00 39.72 207 SER A C 1
ATOM 1706 O O . SER A 1 207 ? 36.591 8.355 -12.665 1.00 39.72 207 SER A O 1
ATOM 1708 N N . PHE A 1 208 ? 37.022 6.190 -13.024 1.00 41.28 208 PHE A N 1
ATOM 1709 C CA . PHE A 1 208 ? 38.114 6.101 -12.049 1.00 41.28 208 PHE A CA 1
ATOM 1710 C C . PHE A 1 208 ? 39.274 7.030 -12.452 1.00 41.28 208 PHE A C 1
ATOM 1712 O O . PHE A 1 208 ? 39.581 7.114 -13.643 1.00 41.28 208 PHE A O 1
ATOM 1719 N N . PRO A 1 209 ? 39.962 7.686 -11.494 1.00 42.22 209 PRO A N 1
ATOM 1720 C CA . PRO A 1 209 ? 41.211 8.362 -11.802 1.00 42.22 209 PRO A CA 1
ATOM 1721 C C . PRO A 1 209 ? 42.204 7.314 -12.304 1.00 42.22 209 PRO A C 1
ATOM 1723 O O . PRO A 1 209 ? 42.393 6.271 -11.667 1.00 42.22 209 PRO A O 1
ATOM 1726 N N . GLU A 1 210 ? 42.813 7.592 -13.454 1.00 39.00 210 GLU A N 1
ATOM 1727 C CA . GLU A 1 210 ? 43.982 6.871 -13.937 1.00 39.00 210 GLU A CA 1
ATOM 1728 C C . GLU A 1 210 ? 44.956 6.719 -12.764 1.00 39.00 210 GLU A C 1
ATOM 1730 O O . GLU A 1 210 ? 45.401 7.702 -12.166 1.00 39.00 210 GLU A O 1
ATOM 1735 N N . ARG A 1 211 ? 45.252 5.472 -12.380 1.00 40.09 211 ARG A N 1
ATOM 1736 C CA . ARG A 1 211 ? 46.417 5.208 -11.540 1.00 40.09 211 ARG A CA 1
ATOM 1737 C C . ARG A 1 211 ? 47.630 5.596 -12.379 1.00 40.09 211 ARG A C 1
ATOM 1739 O O . ARG A 1 211 ? 48.075 4.811 -13.211 1.00 40.09 211 ARG A O 1
ATOM 1746 N N . CYS A 1 212 ? 48.110 6.822 -12.189 1.00 39.38 212 CYS A N 1
ATOM 1747 C CA . CYS A 1 212 ? 49.443 7.221 -12.611 1.00 39.38 212 CYS A CA 1
ATOM 1748 C C . CYS A 1 212 ? 50.472 6.289 -11.956 1.00 39.38 212 CYS A C 1
ATOM 1750 O O . CYS A 1 212 ? 50.273 5.846 -10.820 1.00 39.38 212 CYS A O 1
ATOM 1752 N N . GLY A 1 213 ? 51.505 5.968 -12.739 1.00 41.06 213 GLY A N 1
ATOM 1753 C CA . GLY A 1 213 ? 52.574 5.016 -12.426 1.00 41.06 213 GLY A CA 1
ATOM 1754 C C . GLY A 1 213 ? 53.474 5.401 -11.263 1.00 41.06 213 GLY A C 1
ATOM 1755 O O . GLY A 1 213 ? 53.399 6.555 -10.785 1.00 41.06 213 GLY A O 1
#